Protein AF-A0A2M8KEB9-F1 (afdb_monomer_lite)

pLDDT: mean 91.65, std 7.47, range [58.06, 98.69]

Organism: NCBI:txid1974812

Sequence (266 aa):
KLRKTVVAFFGLSVGSHSALTWMMLSRADEVKIIDPDDISPTNLNRLRFGWDSVGKKKIDVVGKALLKINPFVKIFKSNNTSSKSLIQTLSSLPKVDVVVDAIDKIEDKLLLRKTCKEKKIPLLSAADVGDNIFLDIERYDLYPQPIYFLGRIPNIEKVDFSKLTELGRKRLLIRLVGLDFNSERMLKSLYAIGDTVNTWPQLGSTATIAGGLITTAIKKILIGEALKSGRYKIDLDGLLMSDSVKKRKRKSQLIKKVKKKFKMDW

InterPro domains:
  IPR000594 THIF-type NAD/FAD binding fold [PF00899] (2-225)
  IPR035985 Ubiquitin-activating enzyme-like [SSF69572] (1-227)
  IPR045886 ThiF/MoeB/HesA family [PTHR43267] (1-128)

Secondary structure (DSSP, 8-state):
-GGG--EEEE-SSHHHHHHHHHHHHH--SEEEEE--PBPPGGGTTTSS--GGGTTSBHHHHHHHHHHHH-TT-EEEEE---SHHHHHHHHHSSSPPSEEEE--S-HHHHHHHHHHHHHHT--EEEEEEETTEEEEEEE-TTSSS---GGGGSSTTGGG--GGG--HHHHHHHHHHHH-STTS-HHHHHHHHTBTTTBSS----HHHHHHHHHHHHHHHHHHHHT----SEEEEE-HHHHS-S--HHHHHHHHHHHHHHHHHTT---

Foldseek 3Di:
DLQAAEEAEADCQLSLLLVLLSCLVRVHQEYEYEAQDADDPLSVQADPDDPVRGPPDSQVVSVVSSCVSRVNHDYHYYNDLPLVVLLCSCVDPPHHQEYEDPDDAVVSLVSNVVSCLVVQHKYWYKDDQALKIKIFIDRSVDDDDDDRLQCLDPPPVVDDPVPDDPLNRVVVVCSSVDQQLHALVQLVVLLCDPPPDVDRDDHNNRSNVSSVVVSVVVVCVVVVHDDDGDMDMDRVVVVVDDDPDVRNVSSVVSSVSSCVVSVPDD

Radius of gyration: 18.38 Å; chains: 1; bounding box: 47×41×45 Å

Structure (mmCIF, N/CA/C/O backbone):
data_AF-A0A2M8KEB9-F1
#
_entry.id   AF-A0A2M8KEB9-F1
#
loop_
_atom_site.group_PDB
_atom_site.id
_atom_site.type_symbol
_atom_site.label_atom_id
_atom_site.label_alt_id
_atom_site.label_comp_id
_atom_site.label_asym_id
_atom_site.label_entity_id
_atom_site.label_seq_id
_atom_site.pdbx_PDB_ins_code
_atom_site.Cartn_x
_atom_site.Cartn_y
_atom_site.Cartn_z
_atom_site.occupancy
_atom_site.B_iso_or_equiv
_atom_site.auth_seq_id
_atom_site.auth_comp_id
_atom_site.auth_asym_id
_atom_site.auth_atom_id
_atom_site.pdbx_PDB_model_num
ATOM 1 N N . LYS A 1 1 ? -16.196 -8.122 14.091 1.00 91.19 1 LYS A N 1
ATOM 2 C CA . LYS A 1 1 ? -14.714 -8.017 14.096 1.00 91.19 1 LYS A CA 1
ATOM 3 C C . LYS A 1 1 ? -14.221 -7.012 13.055 1.00 91.19 1 LYS A C 1
ATOM 5 O O . LYS A 1 1 ? -13.783 -5.958 13.474 1.00 91.19 1 LYS A O 1
ATOM 10 N N . LEU A 1 2 ? -14.407 -7.264 11.749 1.00 96.44 2 LEU A N 1
ATOM 11 C CA . LEU A 1 2 ? -13.908 -6.399 10.657 1.00 96.44 2 LEU A CA 1
ATOM 12 C C . LEU A 1 2 ? -14.317 -4.920 10.779 1.00 96.44 2 LEU A C 1
ATOM 14 O O . LEU A 1 2 ? -13.488 -4.044 10.589 1.00 96.44 2 LEU A O 1
ATOM 18 N N . ARG A 1 3 ? -15.577 -4.652 11.144 1.00 96.94 3 ARG A N 1
ATOM 19 C CA . ARG A 1 3 ? -16.105 -3.292 11.330 1.00 96.94 3 ARG A CA 1
ATOM 20 C C . ARG A 1 3 ? -15.329 -2.457 12.366 1.00 96.94 3 ARG A C 1
ATOM 22 O O . ARG A 1 3 ? -15.127 -1.270 12.156 1.00 96.94 3 ARG A O 1
ATOM 29 N N . LYS A 1 4 ? -14.856 -3.090 13.445 1.00 97.31 4 LYS A N 1
ATOM 30 C CA . LYS A 1 4 ? -14.078 -2.435 14.514 1.00 97.31 4 LYS A CA 1
ATOM 31 C C . LYS A 1 4 ? -12.577 -2.371 14.209 1.00 97.31 4 LYS A C 1
ATOM 33 O O . LYS A 1 4 ? -11.828 -1.837 15.013 1.00 97.31 4 LYS A O 1
ATOM 38 N N . THR A 1 5 ? -12.132 -2.971 13.103 1.00 97.94 5 THR A N 1
ATOM 39 C CA . THR A 1 5 ? -10.717 -3.004 12.740 1.00 97.94 5 THR A CA 1
ATOM 40 C C . THR A 1 5 ? -10.310 -1.697 12.077 1.00 97.94 5 THR A C 1
ATOM 42 O O . THR A 1 5 ? -10.866 -1.313 11.046 1.00 97.94 5 THR A O 1
ATOM 45 N N . VAL A 1 6 ? -9.262 -1.083 12.612 1.00 98.56 6 VAL A N 1
ATOM 46 C CA . VAL A 1 6 ? -8.654 0.129 12.070 1.00 98.56 6 VAL A CA 1
ATOM 47 C C . VAL A 1 6 ? -7.523 -0.259 11.127 1.00 98.56 6 VAL A C 1
ATOM 49 O O . VAL A 1 6 ? -6.463 -0.730 11.547 1.00 98.56 6 VAL A O 1
ATOM 52 N N . VAL A 1 7 ? -7.728 -0.009 9.836 1.00 98.62 7 VAL A N 1
ATOM 53 C CA . VAL A 1 7 ? -6.676 -0.147 8.822 1.00 98.62 7 VAL A CA 1
ATOM 54 C C . VAL A 1 7 ? -6.075 1.225 8.529 1.00 98.62 7 VAL A C 1
ATOM 56 O O . VAL A 1 7 ? -6.804 2.198 8.319 1.00 98.62 7 VAL A O 1
ATOM 59 N N . ALA A 1 8 ? -4.744 1.303 8.516 1.00 98.38 8 ALA A N 1
ATOM 60 C CA . ALA A 1 8 ? -4.015 2.494 8.097 1.00 98.38 8 ALA A CA 1
ATOM 61 C C . ALA A 1 8 ? -3.436 2.304 6.690 1.00 98.38 8 ALA A C 1
ATOM 63 O O . ALA A 1 8 ? -2.601 1.426 6.469 1.00 98.38 8 ALA A O 1
ATOM 64 N N . PHE A 1 9 ? -3.872 3.138 5.748 1.00 98.19 9 PHE A N 1
ATOM 65 C CA . PHE A 1 9 ? -3.428 3.124 4.356 1.00 98.19 9 PHE A CA 1
ATOM 66 C C . PHE A 1 9 ? -2.406 4.236 4.120 1.00 98.19 9 PHE A C 1
ATOM 68 O O . PHE A 1 9 ? -2.765 5.416 4.126 1.00 98.19 9 PHE A O 1
ATOM 75 N N . PHE A 1 10 ? -1.147 3.860 3.902 1.00 97.44 10 PHE A N 1
ATOM 76 C CA . PHE A 1 10 ? -0.070 4.781 3.553 1.00 97.44 10 PHE A CA 1
ATOM 77 C C . PHE A 1 10 ? 0.181 4.739 2.047 1.00 97.44 10 PHE A C 1
ATOM 79 O O . PHE A 1 10 ? 0.549 3.697 1.511 1.00 97.44 10 PHE A O 1
ATOM 86 N N . GLY A 1 11 ? -0.005 5.871 1.374 1.00 95.88 11 GLY A N 1
ATOM 87 C CA . GLY A 1 11 ? -0.057 5.964 -0.081 1.00 95.88 11 GLY A CA 1
ATOM 88 C C . GLY A 1 11 ? -1.461 5.654 -0.606 1.00 95.88 11 GLY A C 1
ATOM 89 O O . GLY A 1 11 ? -2.019 4.580 -0.392 1.00 95.88 11 GLY A O 1
ATOM 90 N N . LEU A 1 12 ? -2.045 6.602 -1.32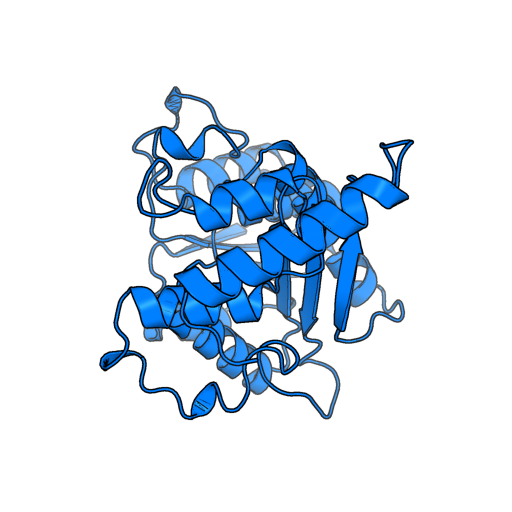9 1.00 96.88 12 LEU A N 1
ATOM 91 C CA . LEU A 1 12 ? -3.417 6.587 -1.841 1.00 96.88 12 LEU A CA 1
ATOM 92 C C . LEU A 1 12 ? -3.469 6.591 -3.368 1.00 96.88 12 LEU A C 1
ATOM 94 O O . LEU A 1 12 ? -4.482 6.935 -3.968 1.00 96.88 12 LEU A O 1
ATOM 98 N N . SER A 1 13 ? -2.394 6.139 -4.008 1.00 93.94 13 SER A N 1
ATOM 99 C CA . SER A 1 13 ? -2.452 5.699 -5.396 1.00 93.94 13 SER A CA 1
ATOM 100 C C . SER A 1 13 ? -3.036 4.283 -5.467 1.00 93.94 13 SER A C 1
ATOM 102 O O . SER A 1 13 ? -4.246 4.118 -5.305 1.00 93.94 13 SER A O 1
ATOM 104 N N . VAL A 1 14 ? -2.208 3.240 -5.583 1.00 92.56 14 VAL A N 1
ATOM 105 C CA . VAL A 1 14 ? -2.660 1.838 -5.488 1.00 92.56 14 VAL A CA 1
ATOM 106 C C . VAL A 1 14 ? -3.391 1.574 -4.164 1.00 92.56 14 VAL A C 1
ATOM 108 O O . VAL A 1 14 ? -4.436 0.923 -4.157 1.00 92.56 14 VAL A O 1
ATOM 111 N N . GLY A 1 15 ? -2.926 2.158 -3.053 1.00 95.94 15 GLY A N 1
ATOM 112 C CA . GLY A 1 15 ? -3.563 1.984 -1.745 1.00 95.94 15 GLY A CA 1
ATOM 113 C C . GLY A 1 15 ? -5.018 2.466 -1.680 1.00 95.94 15 GLY A C 1
ATOM 114 O O . GLY A 1 15 ? -5.807 1.876 -0.938 1.00 95.94 15 GLY A O 1
ATOM 115 N N . SER A 1 16 ? -5.439 3.428 -2.519 1.00 97.69 16 SER A N 1
ATOM 116 C CA . SER A 1 16 ? -6.851 3.852 -2.579 1.00 97.69 16 SER A CA 1
ATOM 117 C C . SER A 1 16 ? -7.791 2.725 -3.008 1.00 97.69 16 SER A C 1
ATOM 119 O O . SER A 1 16 ? -8.913 2.644 -2.508 1.00 97.69 16 SER A O 1
ATOM 121 N N . HIS A 1 17 ? -7.331 1.802 -3.863 1.00 98.06 17 HIS A N 1
ATOM 122 C CA . HIS A 1 17 ? -8.121 0.641 -4.277 1.00 98.06 17 HIS A CA 1
ATOM 123 C C . HIS A 1 17 ? -8.411 -0.264 -3.089 1.00 98.06 17 HIS A C 1
ATOM 125 O O . HIS A 1 17 ? -9.557 -0.670 -2.899 1.00 98.06 17 HIS A O 1
ATOM 131 N N . SER A 1 18 ? -7.398 -0.543 -2.265 1.00 98.00 18 SER A N 1
ATOM 132 C CA . SER A 1 18 ? -7.577 -1.331 -1.043 1.00 98.00 18 SER A CA 1
ATOM 133 C C . SER A 1 18 ? -8.399 -0.595 0.015 1.00 98.00 18 SER A C 1
ATOM 135 O O . SER A 1 18 ? -9.198 -1.236 0.686 1.00 98.00 18 SER A O 1
ATOM 137 N N . ALA A 1 19 ? -8.290 0.734 0.127 1.00 98.56 19 ALA A N 1
ATOM 138 C CA . ALA A 1 19 ? -9.087 1.521 1.069 1.00 98.56 19 ALA A CA 1
ATOM 139 C C . ALA A 1 19 ? -10.582 1.481 0.726 1.00 98.56 19 ALA A C 1
ATOM 141 O O . ALA A 1 19 ? -11.411 1.166 1.581 1.00 98.56 19 ALA A O 1
ATOM 142 N N . LEU A 1 20 ? -10.928 1.731 -0.542 1.00 98.69 20 LEU A N 1
ATOM 143 C CA . LEU A 1 20 ? -12.309 1.660 -1.026 1.00 98.69 20 LEU A CA 1
ATOM 144 C C . LEU A 1 20 ? -12.858 0.231 -0.929 1.00 98.69 20 LEU A C 1
ATOM 146 O O . LEU A 1 20 ? -13.972 0.029 -0.454 1.00 98.69 20 LEU A O 1
ATOM 150 N N . THR A 1 21 ? -12.065 -0.770 -1.325 1.00 98.56 21 THR A N 1
ATOM 151 C CA . THR A 1 21 ? -12.478 -2.183 -1.278 1.00 98.56 21 THR A CA 1
ATOM 152 C C . THR A 1 21 ? -12.645 -2.681 0.154 1.00 98.56 21 THR A C 1
ATOM 154 O O . THR A 1 21 ? -13.625 -3.362 0.456 1.00 98.56 21 THR A O 1
ATOM 157 N N . TRP A 1 22 ? -11.755 -2.277 1.065 1.00 98.50 22 TRP A N 1
ATOM 158 C CA . TRP A 1 22 ? -11.902 -2.530 2.495 1.00 98.50 22 TRP A CA 1
ATOM 159 C C . TRP A 1 22 ? -13.188 -1.913 3.031 1.00 98.50 22 TRP A C 1
ATOM 161 O O . TRP A 1 22 ? -13.946 -2.615 3.685 1.00 98.50 22 TRP A O 1
ATOM 171 N N . MET A 1 23 ? -13.476 -0.649 2.708 1.00 98.56 23 MET A N 1
ATOM 172 C CA . MET A 1 23 ? -14.692 0.022 3.170 1.00 98.56 23 MET A CA 1
ATOM 173 C C . MET A 1 23 ? -15.972 -0.666 2.679 1.00 98.56 23 MET A C 1
ATOM 175 O O . MET 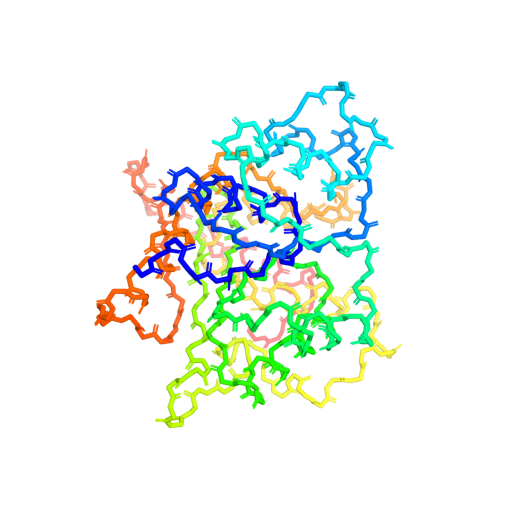A 1 23 ? -16.913 -0.825 3.454 1.00 98.56 23 MET A O 1
ATOM 179 N N . MET A 1 24 ? -15.998 -1.130 1.423 1.00 98.31 24 MET A N 1
ATOM 180 C CA . MET A 1 24 ? -17.122 -1.909 0.885 1.00 98.31 24 MET A CA 1
ATOM 181 C C . MET A 1 24 ? -17.326 -3.230 1.638 1.00 98.31 24 MET A C 1
ATOM 183 O O . MET A 1 24 ? -18.467 -3.598 1.915 1.00 98.31 24 MET A O 1
ATOM 187 N N . LEU A 1 25 ? -16.235 -3.924 1.983 1.00 98.06 25 LEU A N 1
ATOM 188 C CA . LEU A 1 25 ? -16.271 -5.215 2.674 1.00 98.06 25 LEU A CA 1
ATOM 189 C C . LEU A 1 25 ? -16.603 -5.090 4.169 1.00 98.06 25 LEU A C 1
ATOM 191 O O . LEU A 1 25 ? -17.403 -5.860 4.690 1.00 98.06 25 LEU A O 1
ATOM 195 N N . SER A 1 26 ? -15.924 -4.192 4.881 1.00 97.94 26 SER A N 1
ATOM 196 C CA . SER A 1 26 ? -15.916 -4.158 6.348 1.00 97.94 26 SER A CA 1
ATOM 197 C C . SER A 1 26 ? -16.917 -3.176 6.942 1.00 97.94 26 SER A C 1
ATOM 199 O O . SER A 1 26 ? -17.276 -3.339 8.109 1.00 97.94 26 SER A O 1
ATOM 201 N N . ARG A 1 27 ? -17.325 -2.156 6.166 1.00 97.38 27 ARG A N 1
ATOM 202 C CA . ARG A 1 27 ? -18.043 -0.967 6.657 1.00 97.38 27 ARG A CA 1
ATOM 203 C C . ARG A 1 27 ? -17.390 -0.409 7.925 1.00 97.38 27 ARG A C 1
ATOM 205 O O . ARG A 1 27 ? -18.081 -0.138 8.901 1.00 97.38 27 ARG A O 1
ATOM 212 N N . ALA A 1 28 ? -16.055 -0.323 7.917 1.00 98.25 28 ALA A N 1
ATOM 213 C CA . ALA A 1 28 ? -15.264 0.046 9.087 1.00 98.25 28 ALA A CA 1
ATOM 214 C C . ALA A 1 28 ? -15.781 1.326 9.755 1.00 98.25 28 ALA A C 1
ATOM 216 O O . ALA A 1 28 ? -16.108 2.295 9.067 1.00 98.25 28 ALA A O 1
ATOM 217 N N . ASP A 1 29 ? -15.823 1.313 11.088 1.00 98.50 29 ASP A N 1
ATOM 218 C CA . ASP A 1 29 ? -16.192 2.474 11.903 1.00 98.50 29 ASP A CA 1
ATOM 219 C C . ASP A 1 29 ? -15.111 3.559 11.814 1.00 98.50 29 ASP A C 1
ATOM 221 O O . ASP A 1 29 ? -15.410 4.750 11.797 1.00 98.50 29 ASP A O 1
ATOM 225 N N . GLU A 1 30 ? -13.845 3.147 11.707 1.00 98.69 30 GLU A N 1
ATOM 226 C CA . GLU A 1 30 ? -12.691 4.039 11.708 1.00 98.69 30 GLU A CA 1
ATOM 227 C C . GLU A 1 30 ? -11.635 3.595 10.684 1.00 98.69 30 GLU A C 1
ATOM 229 O O . G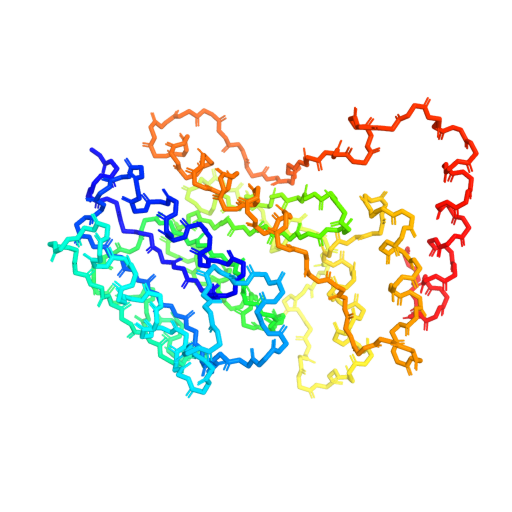LU A 1 30 ? -11.388 2.404 10.480 1.00 98.69 30 GLU A O 1
ATOM 234 N N . VAL A 1 31 ? -10.979 4.560 10.036 1.00 98.56 31 VAL A N 1
ATOM 235 C CA . VAL A 1 31 ? -9.895 4.302 9.075 1.00 98.56 31 VAL A CA 1
ATOM 236 C C . VAL A 1 31 ? -8.861 5.421 9.111 1.00 98.56 31 VAL A C 1
ATOM 238 O O . VAL A 1 31 ? -9.216 6.588 9.297 1.00 98.56 31 VAL A O 1
ATOM 241 N N . LYS A 1 32 ? -7.580 5.092 8.903 1.00 98.50 32 LYS A N 1
ATOM 242 C CA . LYS A 1 32 ? -6.528 6.103 8.716 1.00 98.50 32 LYS A CA 1
ATOM 243 C C . LYS A 1 32 ? -6.061 6.117 7.263 1.00 98.50 32 LYS A C 1
ATOM 245 O O . LYS A 1 32 ? -5.765 5.063 6.704 1.00 98.50 32 LYS A O 1
ATOM 250 N N . ILE A 1 33 ? -5.983 7.297 6.654 1.00 98.25 33 ILE A N 1
ATOM 251 C CA . ILE A 1 33 ? -5.483 7.479 5.285 1.00 98.25 33 ILE A CA 1
ATOM 252 C C . ILE A 1 33 ? -4.387 8.545 5.256 1.00 98.25 33 ILE A C 1
ATOM 254 O O . ILE A 1 33 ? -4.539 9.626 5.828 1.00 98.25 33 ILE A O 1
ATOM 258 N N . ILE A 1 34 ? -3.267 8.217 4.615 1.00 97.06 34 ILE A N 1
ATOM 259 C CA . ILE A 1 34 ? -2.054 9.030 4.635 1.00 97.06 34 ILE A CA 1
ATOM 260 C C . ILE A 1 34 ? -1.491 9.123 3.223 1.00 97.06 34 ILE A C 1
ATOM 262 O O . ILE A 1 34 ? -1.111 8.107 2.648 1.00 97.06 34 ILE A O 1
ATOM 266 N N . ASP A 1 35 ? -1.420 10.328 2.668 1.00 96.44 35 ASP A N 1
ATOM 267 C CA . ASP A 1 35 ? -0.753 10.598 1.390 1.00 96.44 35 ASP A CA 1
ATOM 268 C C . ASP A 1 35 ? -0.410 12.094 1.304 1.00 96.44 35 ASP A C 1
ATOM 270 O O . ASP A 1 35 ? -1.285 12.917 1.597 1.00 96.44 35 ASP A O 1
ATOM 274 N N . PRO A 1 36 ? 0.837 12.465 0.965 1.00 95.31 36 PRO A N 1
ATOM 275 C CA . PRO A 1 36 ? 1.244 13.862 0.909 1.00 95.31 36 PRO A CA 1
ATOM 276 C C . PRO A 1 36 ? 0.870 14.558 -0.406 1.00 95.31 36 PRO A C 1
ATOM 278 O O . PRO A 1 36 ? 0.916 15.787 -0.456 1.00 95.31 36 PRO A O 1
ATOM 281 N N . ASP A 1 37 ? 0.503 13.810 -1.446 1.00 95.62 37 ASP A N 1
ATOM 282 C CA . ASP A 1 37 ? 0.374 14.343 -2.794 1.00 95.62 37 ASP A CA 1
ATOM 283 C C . ASP A 1 37 ? -1.050 14.807 -3.129 1.00 95.62 37 ASP A C 1
ATOM 285 O O . ASP A 1 37 ? -2.074 14.294 -2.650 1.00 95.62 37 ASP A O 1
ATOM 289 N N . ASP A 1 38 ? -1.097 15.713 -4.097 1.00 97.56 38 ASP A N 1
ATOM 290 C CA . ASP A 1 38 ? -2.296 16.020 -4.860 1.00 97.56 38 ASP A CA 1
ATOM 291 C C . ASP A 1 38 ? -2.452 15.046 -6.039 1.00 97.56 38 ASP A C 1
ATOM 293 O O . ASP A 1 38 ? -1.513 14.370 -6.472 1.00 97.56 38 ASP A O 1
ATOM 297 N N . ILE A 1 39 ? -3.666 14.945 -6.574 1.00 97.44 39 ILE A N 1
ATOM 298 C CA . ILE A 1 39 ? -3.930 14.158 -7.778 1.00 97.44 39 ILE A CA 1
ATOM 299 C C . ILE A 1 39 ? -3.367 14.899 -8.991 1.00 97.44 39 ILE A C 1
ATOM 301 O O . ILE A 1 39 ? -3.802 16.004 -9.314 1.00 97.44 39 ILE A O 1
ATOM 305 N N . SER A 1 40 ? -2.446 14.257 -9.710 1.00 96.19 40 SER A N 1
ATOM 306 C CA . SER A 1 40 ? -1.938 14.739 -10.999 1.00 96.19 40 SER A CA 1
ATOM 307 C C . SER A 1 40 ? -2.658 14.075 -12.187 1.00 96.19 40 SER A C 1
ATOM 309 O O . SER A 1 40 ? -3.202 12.975 -12.039 1.00 96.19 40 SER A O 1
ATOM 311 N N . PRO A 1 41 ? -2.598 14.648 -13.408 1.00 96.00 41 PRO A N 1
ATOM 312 C CA . PRO A 1 41 ? -3.108 13.989 -14.617 1.00 96.00 41 PRO A CA 1
ATOM 313 C C . PRO A 1 41 ? -2.503 12.598 -14.844 1.00 96.00 41 PRO A C 1
ATOM 315 O O . PRO A 1 41 ? -3.198 11.652 -15.209 1.00 96.00 41 PRO A O 1
ATOM 318 N N . THR A 1 42 ? -1.214 12.433 -14.530 1.00 92.38 42 THR A N 1
ATOM 319 C CA . THR A 1 42 ? -0.512 11.145 -14.635 1.00 92.38 42 THR A CA 1
ATOM 320 C C . THR A 1 42 ? -0.998 10.112 -13.619 1.00 92.38 42 THR A C 1
ATOM 322 O O . THR A 1 42 ? -0.548 8.973 -13.655 1.00 92.38 42 THR A O 1
ATOM 325 N N . ASN A 1 43 ? -1.876 10.478 -12.677 1.00 94.69 43 ASN A N 1
ATOM 326 C CA . ASN A 1 43 ? -2.503 9.552 -11.735 1.00 94.69 43 ASN A CA 1
ATOM 327 C C . ASN A 1 43 ? -3.813 8.941 -12.249 1.00 94.69 43 ASN A C 1
ATOM 329 O O . ASN A 1 43 ? -4.216 7.878 -11.772 1.00 94.69 43 ASN A O 1
ATOM 333 N N . LEU A 1 44 ? -4.455 9.565 -13.238 1.00 95.12 44 LEU A N 1
ATOM 334 C CA . LEU A 1 44 ? -5.765 9.142 -13.744 1.00 95.12 44 LEU A CA 1
ATOM 335 C C . LEU A 1 44 ? -5.727 7.787 -14.462 1.00 95.12 44 LEU A C 1
ATOM 337 O O . LEU A 1 44 ? -6.743 7.115 -14.571 1.00 95.12 44 LEU A O 1
ATOM 341 N N . ASN A 1 45 ? -4.546 7.333 -14.886 1.00 93.12 45 ASN A N 1
ATOM 342 C CA . ASN A 1 45 ? -4.365 6.027 -15.517 1.00 93.12 45 ASN A CA 1
ATOM 343 C C . ASN A 1 45 ? -4.612 4.834 -14.566 1.00 93.12 45 ASN A C 1
ATOM 345 O O . ASN A 1 45 ? -4.687 3.690 -15.016 1.00 93.12 45 ASN A O 1
ATOM 349 N N . ARG A 1 46 ? -4.666 5.083 -13.251 1.00 94.56 46 ARG A N 1
ATOM 350 C CA . ARG A 1 46 ? -4.805 4.033 -12.232 1.00 94.56 46 ARG A CA 1
ATOM 351 C C . ARG A 1 46 ? -5.693 4.400 -11.055 1.00 94.56 46 ARG A C 1
ATOM 353 O O . ARG A 1 46 ? -6.108 3.497 -10.343 1.00 94.56 46 ARG A O 1
ATOM 360 N N . LEU A 1 47 ? -5.970 5.676 -10.801 1.00 95.81 47 LEU A N 1
ATOM 361 C CA . LEU A 1 47 ? -6.953 6.073 -9.793 1.00 95.81 47 LEU A CA 1
ATOM 362 C C . LEU A 1 47 ? -8.383 5.823 -10.292 1.00 95.81 47 LEU A C 1
ATOM 364 O O . LEU A 1 47 ? -8.649 5.879 -11.486 1.00 95.81 47 LEU A O 1
ATOM 368 N N . ARG A 1 48 ? -9.326 5.605 -9.368 1.00 94.19 48 ARG A N 1
ATOM 369 C CA . ARG A 1 48 ? -10.767 5.488 -9.677 1.00 94.19 48 ARG A CA 1
ATOM 370 C C . ARG A 1 48 ? -11.479 6.850 -9.668 1.00 94.19 48 ARG A C 1
ATOM 372 O O . ARG A 1 48 ? -12.638 6.937 -9.273 1.00 94.19 48 ARG A O 1
ATOM 379 N N . PHE A 1 49 ? -10.762 7.913 -10.027 1.00 95.62 49 PHE A N 1
ATOM 380 C CA . PHE A 1 49 ? -11.235 9.299 -9.972 1.00 95.62 49 PHE A CA 1
ATOM 381 C C . PHE A 1 49 ? -11.057 9.976 -11.331 1.00 95.62 49 PHE A C 1
ATOM 383 O O . PHE A 1 49 ? -10.172 9.595 -12.096 1.00 95.62 49 PHE A O 1
ATOM 390 N N . GLY A 1 50 ? -11.913 10.956 -11.624 1.00 95.38 50 GLY A N 1
ATOM 391 C CA . GLY A 1 50 ? -11.949 11.660 -12.904 1.00 95.38 50 GLY A CA 1
ATOM 392 C C . GLY A 1 50 ? -11.079 12.917 -12.953 1.00 95.38 50 GLY A C 1
ATOM 393 O O . GLY A 1 50 ? -10.406 13.286 -11.988 1.00 95.38 50 GLY A O 1
ATOM 394 N N . TRP A 1 51 ? -11.123 13.594 -14.105 1.00 97.50 51 TRP A N 1
ATOM 395 C CA . TRP A 1 51 ? -10.415 14.855 -14.363 1.00 97.50 51 TRP A CA 1
ATOM 396 C C . TRP A 1 51 ? -10.757 15.956 -13.350 1.00 97.50 51 TRP A C 1
ATOM 398 O O . TRP A 1 51 ? -9.892 16.720 -12.934 1.00 97.50 51 TRP A O 1
ATOM 408 N N . ASP A 1 52 ? -12.002 15.978 -12.881 1.00 97.56 52 ASP A N 1
ATOM 409 C CA . ASP A 1 52 ? -12.512 16.891 -11.855 1.00 97.56 52 ASP A CA 1
ATOM 410 C C . ASP A 1 52 ? -11.760 16.802 -10.515 1.00 97.56 52 ASP A C 1
ATOM 412 O O . ASP A 1 52 ? -11.895 17.676 -9.655 1.00 97.56 52 ASP A O 1
ATOM 416 N N . SER A 1 53 ? -10.995 15.730 -10.303 1.00 97.81 53 SER A N 1
ATOM 417 C CA . SER A 1 53 ? -10.230 15.486 -9.085 1.00 97.81 53 SER A CA 1
ATOM 418 C C . SER A 1 53 ? -8.785 15.989 -9.156 1.00 97.81 53 SER A C 1
ATOM 420 O O . SER A 1 53 ? -8.124 16.047 -8.120 1.00 97.81 53 SER A O 1
ATOM 422 N N . VAL A 1 54 ? -8.293 16.367 -10.339 1.00 98.25 54 VAL A N 1
ATOM 423 C CA . VAL A 1 54 ? -6.925 16.871 -10.534 1.00 98.25 54 VAL A CA 1
ATOM 424 C C . VAL A 1 54 ? -6.697 18.155 -9.727 1.00 98.25 54 VAL A C 1
ATOM 426 O O . VAL A 1 54 ? -7.576 19.008 -9.629 1.00 98.25 54 VAL A O 1
ATOM 429 N N . GLY A 1 55 ? -5.519 18.270 -9.109 1.00 98.06 55 GLY A N 1
ATOM 430 C CA . GLY A 1 55 ? -5.137 19.392 -8.244 1.00 98.06 55 GLY A CA 1
ATOM 431 C C . GLY A 1 55 ? -5.704 19.323 -6.822 1.00 98.06 55 GLY A C 1
ATOM 432 O O . GLY A 1 55 ? -5.375 20.163 -5.991 1.00 98.06 55 GLY A O 1
ATOM 433 N N . LYS A 1 56 ? -6.542 18.327 -6.506 1.00 98.19 56 LYS A N 1
ATOM 434 C CA . LYS A 1 56 ? -7.051 18.107 -5.145 1.00 98.19 56 LYS A CA 1
ATOM 435 C C . LYS A 1 56 ? -6.163 17.119 -4.395 1.00 98.19 56 LYS A C 1
ATOM 437 O O . LYS A 1 56 ? -5.690 16.140 -4.973 1.00 98.19 56 LYS A O 1
ATOM 442 N N . LYS A 1 57 ? -6.037 17.313 -3.081 1.00 98.19 57 LYS A N 1
ATOM 443 C CA . LYS A 1 57 ? -5.358 16.373 -2.179 1.00 98.19 57 LYS A CA 1
ATOM 444 C C . LYS A 1 57 ? -5.946 14.973 -2.306 1.00 98.19 57 LYS A C 1
ATOM 446 O O . LYS A 1 57 ? -7.162 14.793 -2.155 1.00 98.19 57 LYS A O 1
ATOM 451 N N . LYS A 1 58 ? -5.094 13.958 -2.486 1.00 97.94 58 LYS A N 1
ATOM 452 C CA . LYS A 1 58 ? -5.540 12.554 -2.561 1.00 97.94 58 LYS A CA 1
ATOM 453 C C . LYS A 1 58 ? -6.333 12.151 -1.318 1.00 97.94 58 LYS A C 1
ATOM 455 O O . LYS A 1 58 ? -7.401 11.557 -1.447 1.00 97.94 58 LYS A O 1
ATOM 460 N N . ILE A 1 59 ? -5.874 12.539 -0.125 1.00 98.19 59 ILE A N 1
ATOM 461 C CA . ILE A 1 59 ? -6.572 12.262 1.145 1.00 98.19 59 ILE A CA 1
ATOM 462 C C . ILE A 1 59 ? -8.011 12.802 1.177 1.00 98.19 59 ILE A C 1
ATOM 464 O O . ILE A 1 59 ? -8.888 12.190 1.788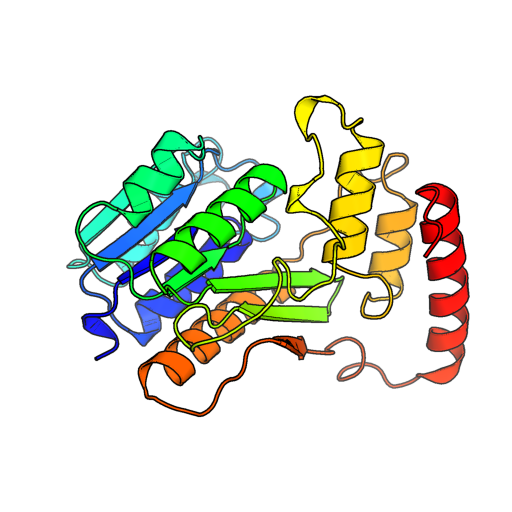 1.00 98.19 59 ILE A O 1
ATOM 468 N N . ASP A 1 60 ? -8.292 13.916 0.501 1.00 98.38 60 ASP A N 1
ATOM 469 C CA . ASP A 1 60 ? -9.624 14.514 0.495 1.00 98.38 60 ASP A CA 1
ATOM 470 C C . ASP A 1 60 ? -10.539 13.860 -0.525 1.00 98.38 60 ASP A C 1
ATOM 472 O O . ASP A 1 60 ? -11.694 13.574 -0.206 1.00 98.38 60 ASP A O 1
ATOM 476 N N . VAL A 1 61 ? -10.022 13.562 -1.716 1.00 98.44 61 VAL A N 1
ATOM 477 C CA . VAL A 1 61 ? -10.779 12.854 -2.755 1.00 98.44 61 VAL A CA 1
ATOM 478 C C . VAL A 1 61 ? -11.103 11.428 -2.309 1.00 98.44 61 VAL A C 1
ATOM 480 O O . VAL A 1 61 ? -12.270 11.030 -2.335 1.00 98.44 61 VAL A O 1
ATOM 483 N N . VAL A 1 62 ? -10.112 10.687 -1.799 1.00 98.56 62 VAL A N 1
ATOM 484 C CA . VAL A 1 62 ? -10.334 9.340 -1.252 1.00 98.56 62 VAL A CA 1
ATOM 485 C C . VAL A 1 62 ? -11.244 9.394 -0.028 1.00 98.56 62 VAL A C 1
ATOM 487 O O . VAL A 1 62 ? -12.178 8.602 0.063 1.00 98.56 62 VAL A O 1
ATOM 490 N N . GLY A 1 63 ? -11.039 10.348 0.887 1.00 98.56 63 GLY A N 1
ATOM 491 C CA . GLY A 1 63 ? -11.889 10.500 2.069 1.00 98.56 63 GLY A CA 1
ATOM 492 C C . GLY A 1 63 ? -13.362 10.735 1.719 1.00 98.56 63 GLY A C 1
ATOM 493 O O . GLY A 1 63 ? -14.240 10.084 2.278 1.00 98.56 63 GLY A O 1
ATOM 494 N N . LYS A 1 64 ? -13.644 11.603 0.738 1.00 98.44 64 LYS A N 1
ATOM 495 C CA . LYS A 1 64 ? -15.010 11.820 0.230 1.00 98.44 64 LYS A CA 1
ATOM 496 C C . LYS A 1 64 ? -15.602 10.546 -0.375 1.00 98.44 64 LYS A C 1
ATOM 498 O O . LYS A 1 64 ? -16.772 10.254 -0.151 1.00 98.44 64 LYS A O 1
ATOM 503 N N . ALA A 1 65 ? -14.813 9.776 -1.121 1.00 98.50 65 ALA A N 1
ATOM 504 C CA . ALA A 1 65 ? -15.273 8.517 -1.701 1.00 98.50 65 ALA A CA 1
ATOM 505 C C . ALA A 1 65 ? -15.567 7.445 -0.635 1.00 98.50 65 ALA A C 1
ATOM 507 O O . ALA A 1 65 ? -16.559 6.731 -0.750 1.00 98.50 65 ALA A O 1
ATOM 508 N N . LEU A 1 66 ? -14.768 7.376 0.435 1.00 98.69 66 LEU A N 1
ATOM 509 C CA . LEU A 1 66 ? -15.036 6.499 1.578 1.00 98.69 66 LEU A CA 1
ATOM 510 C C . LEU A 1 66 ? -16.344 6.873 2.289 1.00 98.69 66 LEU A C 1
ATOM 512 O O . LEU A 1 66 ? -17.135 5.981 2.579 1.00 98.69 66 LEU A O 1
ATOM 516 N N . LEU A 1 67 ? -16.612 8.169 2.491 1.00 98.62 67 LEU A N 1
ATOM 517 C CA . LEU A 1 67 ? -17.868 8.655 3.085 1.00 98.62 67 LEU A CA 1
ATOM 518 C C . LEU A 1 67 ? -19.099 8.342 2.222 1.00 98.62 67 LEU A C 1
ATOM 520 O O . LEU A 1 67 ? -20.158 8.038 2.758 1.00 98.62 67 LEU A O 1
ATOM 524 N N . LYS A 1 68 ? -18.967 8.356 0.888 1.00 98.12 68 LYS A N 1
ATOM 525 C CA . LYS A 1 68 ? -20.048 7.913 -0.015 1.00 98.12 68 LYS A CA 1
ATOM 526 C C . LYS A 1 68 ? -20.384 6.430 0.160 1.00 98.12 68 LYS A C 1
ATOM 528 O O . LYS A 1 68 ? -21.521 6.034 -0.062 1.00 98.12 68 LYS A O 1
ATOM 533 N N . ILE A 1 69 ? -19.399 5.610 0.533 1.00 98.31 69 ILE A N 1
ATOM 534 C CA . ILE A 1 69 ? -19.597 4.182 0.799 1.00 98.31 69 ILE A CA 1
ATOM 535 C C . ILE A 1 69 ? -20.158 3.990 2.215 1.00 98.31 69 ILE A C 1
ATOM 537 O O . ILE A 1 69 ? -21.128 3.261 2.389 1.00 98.31 69 ILE A O 1
ATOM 541 N N . ASN A 1 70 ? -19.572 4.622 3.230 1.00 98.38 70 ASN A N 1
ATOM 542 C CA . ASN A 1 70 ? -20.042 4.569 4.614 1.00 98.38 70 ASN A CA 1
ATOM 543 C C . ASN A 1 70 ? -20.128 5.991 5.196 1.00 98.38 70 ASN A C 1
ATOM 545 O O . ASN A 1 70 ? -19.100 6.515 5.616 1.00 98.38 70 ASN A O 1
ATOM 549 N N . PRO A 1 71 ? -21.320 6.605 5.281 1.00 98.19 71 PRO A N 1
ATOM 550 C CA . PRO A 1 71 ? -21.471 7.966 5.806 1.00 98.19 71 PRO A CA 1
ATOM 551 C C . PRO A 1 71 ? -21.073 8.132 7.279 1.00 98.19 71 PRO A C 1
ATOM 553 O O . PRO A 1 71 ? -20.842 9.252 7.723 1.00 98.19 71 PRO A O 1
ATOM 556 N N . PHE A 1 72 ? -20.980 7.032 8.032 1.00 97.88 72 PHE A N 1
ATOM 557 C CA . PHE A 1 72 ? -20.688 7.040 9.467 1.00 97.88 72 PHE A CA 1
ATOM 558 C C . PHE A 1 72 ? -19.220 6.746 9.800 1.00 97.88 72 PHE A C 1
ATOM 560 O O . PHE A 1 72 ? -18.861 6.728 10.976 1.00 97.88 72 PHE A O 1
ATOM 567 N N . VAL A 1 73 ? -18.361 6.497 8.801 1.00 98.62 73 VAL A N 1
ATOM 568 C CA . VAL A 1 73 ? -16.938 6.241 9.062 1.00 98.62 73 VAL A CA 1
ATOM 569 C C . VAL A 1 73 ? -16.245 7.499 9.580 1.00 98.62 73 VAL A C 1
ATOM 571 O O . VAL A 1 73 ? -16.308 8.572 8.976 1.00 98.62 73 VAL A O 1
ATOM 574 N N . LYS A 1 74 ? -15.473 7.348 10.654 1.00 98.62 74 LYS A N 1
ATOM 575 C CA . LYS A 1 74 ? -14.516 8.357 11.097 1.00 98.62 74 LYS A CA 1
ATOM 576 C C . LYS A 1 74 ? -13.190 8.186 10.356 1.00 98.62 74 LYS A C 1
ATOM 578 O O . LYS A 1 74 ? -12.505 7.170 10.484 1.00 98.62 74 LYS A O 1
ATOM 583 N N . ILE A 1 75 ? -12.816 9.196 9.573 1.00 98.56 75 ILE A N 1
ATOM 584 C CA . ILE A 1 75 ? -11.604 9.169 8.743 1.00 98.56 75 ILE A CA 1
ATOM 585 C C . ILE A 1 75 ? -10.526 10.048 9.370 1.00 98.56 75 ILE A C 1
ATOM 587 O O . ILE A 1 75 ? -10.668 11.268 9.433 1.00 98.56 75 ILE A O 1
ATOM 591 N N . PHE A 1 76 ? -9.413 9.435 9.761 1.00 98.00 76 PHE A N 1
ATOM 592 C CA . PHE A 1 76 ? -8.227 10.141 10.234 1.00 98.00 76 PHE A CA 1
ATOM 593 C C . PHE A 1 76 ? -7.285 10.369 9.054 1.00 98.00 76 PHE A C 1
ATOM 595 O O . PHE A 1 76 ? -6.750 9.418 8.480 1.00 98.00 76 PHE A O 1
ATOM 602 N N . LYS A 1 77 ? -7.102 11.631 8.668 1.00 96.25 77 LYS A N 1
ATOM 603 C CA . LYS A 1 77 ? -6.290 12.018 7.511 1.00 96.25 77 LYS A CA 1
ATOM 604 C C . LYS A 1 77 ? -4.948 12.588 7.954 1.00 96.25 77 LYS A C 1
ATOM 606 O O . LYS A 1 77 ? -4.897 13.366 8.901 1.00 96.25 77 LYS A O 1
ATOM 611 N N . SER A 1 78 ? -3.885 12.262 7.225 1.00 94.88 78 SER A N 1
ATOM 612 C CA . SER A 1 78 ? -2.601 12.963 7.322 1.00 94.88 78 SER A CA 1
ATOM 613 C C . SER A 1 78 ? -2.029 13.202 5.929 1.00 94.88 78 SER A C 1
ATOM 615 O O . SER A 1 78 ? -1.946 12.285 5.117 1.00 94.88 78 SER A O 1
ATOM 617 N N . ASN A 1 79 ? -1.624 14.437 5.646 1.00 91.94 79 ASN A N 1
ATOM 618 C CA . ASN A 1 79 ? -0.972 14.826 4.394 1.00 91.94 79 ASN A CA 1
ATOM 619 C C . ASN A 1 79 ? 0.559 14.868 4.518 1.00 91.94 79 ASN A C 1
ATOM 621 O O . ASN A 1 79 ? 1.222 15.601 3.789 1.00 91.94 79 ASN A O 1
ATOM 625 N N . ASN A 1 80 ? 1.126 14.162 5.495 1.00 83.44 80 ASN A N 1
ATOM 626 C CA . ASN A 1 80 ? 2.542 14.248 5.812 1.00 83.44 80 ASN A CA 1
ATOM 627 C C . ASN A 1 80 ? 3.108 12.847 6.066 1.00 83.44 80 ASN A C 1
ATOM 629 O O . ASN A 1 80 ? 2.648 12.136 6.961 1.00 83.44 80 ASN A O 1
ATOM 633 N N . THR A 1 81 ? 4.131 12.469 5.303 1.00 77.31 81 THR A N 1
ATOM 634 C CA . THR A 1 81 ? 4.859 11.199 5.461 1.00 77.31 81 THR A CA 1
ATOM 635 C C . THR A 1 81 ? 6.236 11.376 6.090 1.00 77.31 81 THR A C 1
ATOM 637 O O . THR A 1 81 ? 7.044 10.459 6.060 1.00 77.31 81 THR A O 1
ATOM 640 N N . SER A 1 82 ? 6.522 12.536 6.685 1.00 84.81 82 SER A N 1
ATOM 641 C CA . SER A 1 82 ? 7.727 12.726 7.493 1.00 84.81 82 SER A CA 1
ATOM 642 C C . SER A 1 82 ? 7.808 11.673 8.591 1.00 84.81 82 SER A C 1
ATOM 644 O O . SER A 1 82 ? 6.787 11.222 9.123 1.00 84.81 82 SER A O 1
ATOM 646 N N . SER A 1 83 ? 9.034 11.343 8.992 1.00 81.00 83 SER A N 1
ATOM 647 C CA . SER A 1 83 ? 9.291 10.314 9.995 1.00 81.00 83 SER A CA 1
ATOM 648 C C . SER A 1 83 ? 8.464 10.504 11.267 1.00 81.00 83 SER A C 1
ATOM 650 O O . SER A 1 83 ? 7.843 9.566 11.764 1.00 81.00 83 SER A O 1
ATOM 652 N N . LYS A 1 84 ? 8.379 11.750 11.752 1.00 83.06 84 LYS A N 1
ATOM 653 C CA . LYS A 1 84 ? 7.589 12.110 12.934 1.00 83.06 84 LYS A CA 1
ATOM 654 C C . LYS A 1 84 ? 6.090 11.875 12.718 1.00 83.06 84 LYS A C 1
ATOM 656 O O . LYS A 1 84 ? 5.442 11.299 13.586 1.00 83.06 84 LYS A O 1
ATOM 661 N N . SER A 1 85 ? 5.554 12.271 11.563 1.00 85.75 85 SER A N 1
ATOM 662 C CA . SER A 1 85 ? 4.134 12.098 11.224 1.00 85.75 85 SER A CA 1
ATOM 663 C C . SER A 1 85 ? 3.743 10.622 11.088 1.00 85.75 85 SER A C 1
ATOM 665 O O . SER A 1 85 ? 2.697 10.212 11.597 1.00 85.75 85 SER A O 1
ATOM 667 N N . LEU A 1 86 ? 4.592 9.798 10.462 1.00 87.44 86 LEU A N 1
ATOM 668 C CA . LEU A 1 86 ? 4.357 8.355 10.329 1.00 87.44 86 LEU A CA 1
ATOM 669 C C . LEU A 1 86 ? 4.278 7.678 11.705 1.00 87.44 86 LEU A C 1
ATOM 671 O O . LEU A 1 86 ? 3.297 6.993 12.009 1.00 87.44 86 LEU A O 1
ATOM 675 N N . ILE A 1 87 ? 5.271 7.933 12.566 1.00 88.00 87 ILE A N 1
ATOM 676 C CA . ILE A 1 87 ? 5.316 7.393 13.933 1.00 88.00 87 ILE A CA 1
ATOM 677 C C . ILE A 1 87 ? 4.103 7.868 14.736 1.00 88.00 87 ILE A C 1
ATOM 679 O O . ILE A 1 87 ? 3.452 7.065 15.411 1.00 88.00 87 ILE A O 1
ATOM 683 N N . GLN A 1 88 ? 3.775 9.159 14.651 1.00 90.31 88 GLN A N 1
ATOM 684 C CA . GLN A 1 88 ? 2.630 9.740 15.344 1.00 90.31 88 GLN A CA 1
ATOM 685 C C . GLN A 1 88 ? 1.318 9.105 14.880 1.00 90.31 88 GLN A C 1
ATOM 687 O O . GLN A 1 88 ? 0.490 8.756 15.714 1.00 90.31 88 GLN A O 1
ATOM 692 N N . THR A 1 89 ? 1.143 8.880 13.579 1.00 90.31 89 THR A N 1
ATOM 693 C CA . THR A 1 89 ? -0.064 8.256 13.020 1.00 90.31 89 THR A CA 1
ATOM 694 C C . THR A 1 89 ? -0.267 6.829 13.531 1.00 90.31 89 THR A C 1
ATOM 696 O O . THR A 1 89 ? -1.393 6.440 13.850 1.00 90.31 89 THR A O 1
ATOM 699 N N . LEU A 1 90 ? 0.810 6.047 13.645 1.00 92.50 90 LEU A N 1
ATOM 700 C CA . LEU A 1 90 ? 0.748 4.688 14.196 1.00 92.50 90 LEU A CA 1
ATOM 701 C C . LEU A 1 90 ? 0.652 4.651 15.727 1.00 92.50 90 LEU A C 1
ATOM 703 O O . LEU A 1 90 ? 0.317 3.613 16.293 1.00 92.50 90 LEU A O 1
ATOM 707 N N . SER A 1 91 ? 0.975 5.751 16.407 1.00 91.31 91 SER A N 1
ATOM 708 C CA . SER A 1 91 ? 0.926 5.851 17.872 1.00 91.31 91 SER A CA 1
ATOM 709 C C . SER A 1 91 ? -0.349 6.508 18.392 1.00 91.31 91 SER A C 1
ATOM 711 O O . SER A 1 91 ? -0.715 6.280 19.540 1.00 91.31 91 SER A O 1
ATOM 713 N N . SER A 1 92 ? -1.023 7.314 17.571 1.00 93.25 92 SER A N 1
ATOM 714 C CA . SER A 1 92 ? -2.254 8.003 17.944 1.00 93.25 92 SER A CA 1
ATOM 715 C C . SER A 1 92 ? -3.445 7.054 18.000 1.00 93.25 92 SER A C 1
ATOM 717 O O . SER A 1 92 ? -3.490 6.042 17.295 1.00 93.25 92 SER A O 1
ATOM 719 N N . LEU A 1 93 ? -4.450 7.420 18.794 1.00 94.06 93 LEU A N 1
ATOM 720 C CA . LEU A 1 93 ? -5.747 6.759 18.744 1.00 94.06 93 LEU A CA 1
ATOM 721 C C . LEU A 1 93 ? -6.493 7.102 17.437 1.00 94.06 93 LEU A C 1
ATOM 723 O O . LEU A 1 93 ? -6.321 8.201 16.902 1.00 94.06 93 LEU A O 1
ATOM 727 N N . PRO A 1 94 ? -7.309 6.172 16.918 1.00 96.25 94 PRO A N 1
ATOM 728 C CA . PRO A 1 94 ? -7.482 4.802 17.397 1.00 96.25 94 PRO A CA 1
ATOM 729 C C . PRO A 1 94 ? -6.268 3.925 17.066 1.00 96.25 94 PRO A C 1
ATOM 731 O O . PRO A 1 94 ? -5.501 4.220 16.142 1.00 96.25 94 PRO A O 1
ATOM 734 N N . LYS A 1 95 ? -6.073 2.858 17.848 1.00 96.31 95 LYS A N 1
ATOM 735 C CA . LYS A 1 95 ? -4.979 1.905 17.630 1.00 96.31 95 LYS A CA 1
ATOM 736 C C . LYS A 1 95 ? -5.126 1.277 16.243 1.00 96.31 95 LYS A C 1
ATOM 738 O O . LYS A 1 95 ? -6.215 0.866 15.873 1.00 96.31 95 LYS A O 1
ATOM 743 N N . VAL A 1 96 ? -4.029 1.208 15.492 1.00 98.00 96 VAL A N 1
ATOM 744 C CA . VAL A 1 96 ? -4.000 0.575 14.168 1.00 98.00 96 VAL A CA 1
ATOM 745 C C . VAL A 1 96 ? -3.836 -0.934 14.326 1.00 98.00 96 VAL A C 1
ATOM 747 O O . VAL A 1 96 ? -2.914 -1.383 15.006 1.00 98.00 96 VAL A O 1
ATOM 750 N N . ASP A 1 97 ? -4.710 -1.698 13.676 1.00 97.69 97 ASP A N 1
ATOM 751 C CA . ASP A 1 97 ? -4.674 -3.163 13.685 1.00 97.69 97 ASP A CA 1
ATOM 752 C C . ASP A 1 97 ? -3.889 -3.730 12.502 1.00 97.69 97 ASP A C 1
ATOM 754 O O . ASP A 1 97 ? -3.279 -4.788 12.620 1.00 97.69 97 ASP A O 1
ATOM 758 N N . VAL A 1 98 ? -3.921 -3.049 11.351 1.00 98.06 98 VAL A N 1
ATOM 759 C CA . VAL A 1 98 ? -3.240 -3.478 10.122 1.00 98.06 98 VAL A CA 1
ATOM 760 C C . VAL A 1 98 ? -2.745 -2.267 9.337 1.00 98.06 98 VAL A C 1
ATOM 762 O O . VAL A 1 98 ? -3.445 -1.257 9.227 1.00 98.06 98 VAL A O 1
ATOM 765 N N . VAL A 1 99 ? -1.555 -2.381 8.749 1.00 98.25 99 VAL A N 1
ATOM 766 C CA . VAL A 1 99 ? -0.971 -1.360 7.871 1.00 98.25 99 VAL A CA 1
ATOM 767 C C . VAL A 1 99 ? -0.947 -1.839 6.426 1.00 98.25 99 VAL A C 1
ATOM 769 O O . VAL A 1 99 ? -0.545 -2.965 6.138 1.00 98.25 99 VAL A O 1
ATOM 772 N N . VAL A 1 100 ? -1.330 -0.952 5.509 1.00 98.50 100 VAL A N 1
ATOM 773 C CA . VAL A 1 100 ? -1.117 -1.110 4.069 1.00 98.50 100 VAL A CA 1
ATOM 774 C C . VAL A 1 100 ? -0.066 -0.102 3.613 1.00 98.50 100 VAL A C 1
ATOM 776 O O . VAL A 1 100 ? -0.265 1.105 3.740 1.00 98.50 100 VAL A O 1
ATOM 779 N N . ASP A 1 101 ? 1.046 -0.607 3.084 1.00 97.38 101 ASP A N 1
ATOM 780 C CA . ASP A 1 101 ? 2.167 0.169 2.555 1.00 97.38 101 ASP A CA 1
ATOM 781 C C . ASP A 1 101 ? 2.118 0.236 1.023 1.00 97.38 101 ASP A C 1
ATOM 783 O O . ASP A 1 101 ? 2.441 -0.729 0.323 1.00 97.38 101 ASP A O 1
ATOM 787 N N . ALA A 1 102 ? 1.778 1.417 0.517 1.00 94.69 102 ALA A N 1
ATOM 788 C CA . ALA A 1 102 ? 1.865 1.829 -0.878 1.00 94.69 102 ALA A CA 1
ATOM 789 C C . ALA A 1 102 ? 2.664 3.145 -1.027 1.00 94.69 102 ALA A C 1
ATOM 791 O O . ALA A 1 102 ? 2.394 3.930 -1.934 1.00 94.69 102 ALA A O 1
ATOM 792 N N . ILE A 1 103 ? 3.626 3.401 -0.127 1.00 92.94 103 ILE A N 1
ATOM 793 C CA . ILE A 1 103 ? 4.545 4.554 -0.199 1.00 92.94 103 ILE A CA 1
ATOM 794 C C . ILE A 1 103 ? 5.579 4.318 -1.315 1.00 92.94 103 ILE A C 1
ATOM 796 O O . ILE A 1 103 ? 5.885 3.170 -1.619 1.00 92.94 103 ILE A O 1
ATOM 800 N N . ASP A 1 104 ? 6.171 5.364 -1.892 1.00 88.62 104 ASP A N 1
ATOM 801 C CA . ASP A 1 104 ? 7.225 5.219 -2.912 1.00 88.62 104 ASP A CA 1
ATOM 802 C C . ASP A 1 104 ? 8.651 5.250 -2.331 1.00 88.62 104 ASP A C 1
ATOM 804 O O . ASP A 1 104 ? 9.526 4.491 -2.756 1.00 88.62 104 ASP A O 1
ATOM 808 N N . LYS A 1 105 ? 8.897 6.109 -1.335 1.00 90.50 105 LYS A N 1
ATOM 809 C CA . LYS A 1 105 ? 10.220 6.312 -0.724 1.00 90.50 105 LYS A CA 1
ATOM 810 C C . LYS A 1 105 ? 10.625 5.129 0.150 1.00 90.50 105 LYS A C 1
ATOM 812 O O . LYS A 1 105 ? 9.910 4.728 1.068 1.00 90.50 105 LYS A O 1
ATOM 817 N N . ILE A 1 106 ? 11.798 4.568 -0.125 1.00 91.88 106 ILE A N 1
ATOM 818 C CA . ILE A 1 106 ? 12.284 3.347 0.523 1.00 91.88 106 ILE A CA 1
ATOM 819 C C . ILE A 1 106 ? 12.690 3.569 1.988 1.00 91.88 106 ILE A C 1
ATOM 821 O O . ILE A 1 106 ? 12.513 2.683 2.823 1.00 91.88 106 ILE A O 1
ATOM 825 N N . GLU A 1 107 ? 13.190 4.756 2.308 1.00 92.50 107 GLU A N 1
ATOM 826 C CA . GLU A 1 107 ? 13.510 5.196 3.662 1.00 92.50 107 GLU A CA 1
ATOM 827 C C . GLU A 1 107 ? 12.250 5.253 4.541 1.00 92.50 107 GLU A C 1
ATOM 829 O O . GLU A 1 107 ? 12.235 4.693 5.641 1.00 92.50 107 GLU A O 1
ATOM 834 N N . ASP A 1 108 ? 11.159 5.813 4.012 1.00 93.12 108 ASP A N 1
ATOM 835 C CA . ASP A 1 108 ? 9.862 5.894 4.689 1.00 93.12 108 ASP A CA 1
ATOM 836 C C . ASP A 1 108 ? 9.254 4.494 4.856 1.00 93.12 108 ASP A C 1
ATOM 838 O O . ASP A 1 108 ? 8.731 4.157 5.919 1.00 93.12 108 ASP A O 1
ATOM 842 N N . LYS A 1 109 ? 9.397 3.627 3.843 1.00 94.44 109 LYS A N 1
ATOM 843 C CA . LYS A 1 109 ? 9.017 2.208 3.924 1.00 94.44 109 LYS A CA 1
ATOM 844 C C . LYS A 1 109 ? 9.767 1.446 5.014 1.00 94.44 109 LYS A C 1
ATOM 846 O O . LYS A 1 109 ? 9.175 0.582 5.667 1.00 94.44 109 LYS A O 1
ATOM 851 N N . LEU A 1 110 ? 11.067 1.704 5.177 1.00 95.00 110 LEU A N 1
ATOM 852 C CA . LEU A 1 110 ? 11.873 1.073 6.221 1.00 95.00 110 LEU A CA 1
ATOM 853 C C . LEU A 1 110 ? 11.429 1.565 7.598 1.00 95.00 110 LEU A C 1
ATOM 855 O O . LEU A 1 110 ? 11.262 0.754 8.508 1.00 95.00 110 LEU A O 1
ATOM 859 N N . LEU A 1 111 ? 11.215 2.872 7.751 1.00 94.44 111 LEU A N 1
ATOM 860 C CA . LEU A 1 111 ? 10.720 3.433 9.001 1.00 94.44 111 LEU A CA 1
ATOM 861 C C . LEU A 1 111 ? 9.354 2.851 9.374 1.00 94.44 111 LEU A C 1
ATOM 863 O O . LEU A 1 111 ? 9.170 2.406 10.505 1.00 94.44 111 LEU A O 1
ATOM 867 N N . LEU A 1 112 ? 8.428 2.780 8.415 1.00 95.25 112 LEU A N 1
ATOM 868 C CA . LEU A 1 112 ? 7.104 2.206 8.625 1.00 95.25 112 LEU A CA 1
ATOM 869 C C . LEU A 1 112 ? 7.197 0.764 9.144 1.00 95.25 112 LEU A C 1
ATOM 871 O O . LEU A 1 112 ? 6.515 0.407 10.103 1.00 95.25 112 LEU A O 1
ATOM 875 N N . ARG A 1 113 ? 8.094 -0.045 8.567 1.00 94.88 113 ARG A N 1
ATOM 876 C CA . ARG A 1 113 ? 8.374 -1.416 9.019 1.00 94.88 113 ARG A CA 1
ATOM 877 C C . ARG A 1 113 ? 8.976 -1.476 10.419 1.00 94.88 113 ARG A C 1
ATOM 879 O O . ARG A 1 113 ? 8.537 -2.305 11.210 1.00 94.88 113 ARG A O 1
ATOM 886 N N . LYS A 1 114 ? 9.932 -0.598 10.750 1.00 94.06 114 LYS A N 1
ATOM 887 C CA . LYS A 1 114 ? 10.498 -0.491 12.109 1.00 94.06 114 LYS A CA 1
ATOM 888 C C . LYS A 1 114 ? 9.393 -0.221 13.131 1.00 94.06 114 LYS A C 1
ATOM 890 O O . LYS A 1 114 ? 9.244 -0.977 14.086 1.00 94.06 114 LYS A O 1
ATOM 895 N N . THR A 1 115 ? 8.544 0.769 12.865 1.00 94.19 115 THR A N 1
ATOM 896 C CA . THR A 1 115 ? 7.435 1.127 13.758 1.00 94.19 115 THR A CA 1
ATOM 897 C C . THR A 1 115 ? 6.372 0.027 13.846 1.00 94.19 115 THR A C 1
ATOM 899 O O . THR A 1 115 ? 5.877 -0.259 14.934 1.00 94.19 115 THR A O 1
ATOM 902 N N . CYS A 1 116 ? 6.025 -0.633 12.735 1.00 94.88 116 CYS A N 1
ATOM 903 C CA . CYS A 1 116 ? 5.093 -1.768 12.754 1.00 94.88 116 CYS A CA 1
ATOM 904 C C . CYS A 1 116 ? 5.650 -2.943 13.561 1.00 94.88 116 CYS A C 1
ATOM 906 O O . CYS A 1 116 ? 4.912 -3.554 14.330 1.00 94.88 116 CYS A O 1
ATOM 908 N N . LYS A 1 117 ? 6.955 -3.216 13.443 1.00 93.50 117 LYS A N 1
ATOM 909 C CA . LYS A 1 117 ? 7.649 -4.235 14.233 1.00 93.50 117 LYS A CA 1
ATOM 910 C C . LYS A 1 117 ? 7.610 -3.923 15.727 1.00 93.50 117 LYS A C 1
ATOM 912 O O . LYS A 1 117 ? 7.224 -4.783 16.510 1.00 93.50 117 LYS A O 1
ATOM 917 N N . GLU A 1 118 ? 7.947 -2.697 16.119 1.00 92.44 118 GLU A N 1
ATOM 918 C CA . GLU A 1 118 ? 7.886 -2.240 17.517 1.00 92.44 118 GLU A CA 1
ATOM 919 C C . GLU A 1 118 ? 6.472 -2.354 18.103 1.00 92.44 118 GLU A C 1
ATOM 921 O O . GLU A 1 118 ? 6.294 -2.750 19.253 1.00 92.44 118 GLU A O 1
ATOM 926 N N . LYS A 1 119 ? 5.451 -2.045 17.296 1.00 92.88 119 LYS A N 1
ATOM 927 C CA . LYS A 1 119 ? 4.042 -2.054 17.713 1.00 92.88 119 LYS A CA 1
ATOM 928 C C . LYS A 1 119 ? 3.325 -3.386 17.496 1.00 92.88 119 LYS A C 1
ATOM 930 O O . LYS A 1 119 ? 2.154 -3.486 17.862 1.00 92.88 119 LYS A O 1
ATOM 935 N N . LYS A 1 120 ? 4.004 -4.393 16.935 1.00 94.25 120 LYS A N 1
ATOM 936 C CA . LYS A 1 120 ? 3.442 -5.713 16.605 1.00 94.25 120 LYS A CA 1
ATOM 937 C C . LYS A 1 120 ? 2.235 -5.622 15.656 1.00 94.25 120 LYS A C 1
ATOM 939 O O . LYS A 1 120 ? 1.203 -6.240 15.902 1.00 94.25 120 LYS A O 1
ATOM 944 N N . ILE A 1 121 ? 2.341 -4.808 14.604 1.00 95.75 121 ILE A N 1
ATOM 945 C CA . ILE A 1 121 ? 1.260 -4.562 13.634 1.00 95.75 121 ILE A CA 1
ATOM 946 C C . ILE A 1 121 ? 1.588 -5.267 12.310 1.00 95.75 121 ILE A C 1
ATOM 948 O O . ILE A 1 121 ? 2.624 -4.949 11.722 1.00 95.75 121 ILE A O 1
ATOM 952 N N . PRO A 1 122 ? 0.737 -6.172 11.789 1.00 96.50 122 PRO A N 1
ATOM 953 C CA . PRO A 1 122 ? 0.948 -6.762 10.474 1.00 96.50 122 PRO A CA 1
ATOM 954 C C . PRO A 1 122 ? 0.944 -5.684 9.387 1.00 96.50 122 PRO A C 1
ATOM 956 O O . PRO A 1 122 ? 0.088 -4.794 9.366 1.00 96.50 122 PRO A O 1
ATOM 959 N N . LEU A 1 123 ? 1.884 -5.802 8.454 1.00 97.12 123 LEU A N 1
ATOM 960 C CA . LEU A 1 123 ? 2.029 -4.897 7.321 1.00 97.12 123 LEU A CA 1
ATOM 961 C C . LEU A 1 123 ? 1.850 -5.666 6.015 1.00 97.12 123 LEU A C 1
ATOM 963 O O . LEU A 1 123 ? 2.412 -6.745 5.828 1.00 97.12 123 LEU A O 1
ATOM 967 N N . LEU A 1 124 ? 1.055 -5.103 5.110 1.00 98.00 124 LEU A N 1
ATOM 968 C CA . LEU A 1 124 ? 0.828 -5.629 3.771 1.00 98.00 124 LEU A CA 1
ATOM 969 C C . LEU A 1 124 ? 1.289 -4.601 2.742 1.00 98.00 124 LEU A C 1
ATOM 971 O O . LEU A 1 124 ? 1.003 -3.415 2.876 1.00 98.00 124 LEU A O 1
ATOM 975 N N . SER A 1 125 ? 1.961 -5.047 1.688 1.00 96.50 125 SER A N 1
ATOM 976 C CA . SER A 1 125 ? 2.352 -4.193 0.567 1.00 96.50 125 SER A CA 1
ATOM 977 C C . SER A 1 125 ? 2.140 -4.945 -0.733 1.00 96.50 125 SER A C 1
ATOM 979 O O . SER A 1 125 ? 2.585 -6.080 -0.864 1.00 96.50 125 SER A O 1
ATOM 981 N N . ALA A 1 126 ? 1.459 -4.335 -1.696 1.00 94.06 126 ALA A N 1
ATOM 982 C CA . ALA A 1 126 ? 1.340 -4.900 -3.031 1.00 94.06 126 ALA A CA 1
ATOM 983 C C . ALA A 1 126 ? 2.023 -3.986 -4.036 1.00 94.06 126 ALA A C 1
ATOM 985 O O . ALA A 1 126 ? 1.937 -2.762 -3.927 1.00 94.06 126 ALA A O 1
ATOM 986 N N . ALA A 1 127 ? 2.662 -4.591 -5.028 1.00 88.69 127 ALA A N 1
ATOM 987 C CA . ALA A 1 127 ? 3.152 -3.868 -6.185 1.00 88.69 127 ALA A CA 1
ATOM 988 C C . ALA A 1 127 ? 2.821 -4.638 -7.455 1.00 88.69 127 ALA A C 1
ATOM 990 O O . ALA A 1 127 ? 2.777 -5.875 -7.485 1.00 88.69 127 ALA A O 1
ATOM 991 N N . ASP A 1 128 ? 2.597 -3.875 -8.507 1.00 87.94 128 ASP A N 1
ATOM 992 C CA . ASP A 1 128 ? 2.433 -4.375 -9.847 1.00 87.94 128 ASP A CA 1
ATOM 993 C C . ASP A 1 128 ? 3.786 -4.518 -10.554 1.00 87.94 128 ASP A C 1
ATOM 995 O O . ASP A 1 128 ? 4.721 -3.741 -10.374 1.00 87.94 128 ASP A O 1
ATOM 999 N N . VAL A 1 129 ? 3.899 -5.580 -11.344 1.00 88.31 129 VAL A N 1
ATOM 1000 C CA . VAL A 1 129 ? 5.099 -5.976 -12.087 1.00 88.31 129 VAL A CA 1
ATOM 1001 C C . VAL A 1 129 ? 4.709 -6.298 -13.527 1.00 88.31 129 VAL A C 1
ATOM 1003 O O . VAL A 1 129 ? 4.876 -7.408 -14.041 1.00 88.31 129 VAL A O 1
ATOM 1006 N N . GLY A 1 130 ? 4.148 -5.283 -14.181 1.00 87.38 130 GLY A N 1
ATOM 1007 C CA . GLY A 1 130 ? 3.463 -5.395 -15.463 1.00 87.38 130 GLY A CA 1
ATOM 1008 C C . GLY A 1 130 ? 2.009 -5.750 -15.223 1.00 87.38 130 GLY A C 1
ATOM 1009 O O . GLY A 1 130 ? 1.370 -5.138 -14.379 1.00 87.38 130 GLY A O 1
ATOM 1010 N N . ASP A 1 131 ? 1.518 -6.768 -15.922 1.00 88.38 131 ASP A N 1
ATOM 1011 C CA . ASP A 1 131 ? 0.172 -7.317 -15.721 1.00 88.38 131 ASP A CA 1
ATOM 1012 C C . ASP A 1 131 ? 0.096 -8.248 -14.496 1.00 88.38 131 ASP A C 1
ATOM 1014 O O . ASP A 1 131 ? -0.976 -8.672 -14.080 1.00 88.38 131 ASP A O 1
ATOM 1018 N N . ASN A 1 132 ? 1.243 -8.552 -13.890 1.00 91.50 132 ASN A N 1
ATOM 1019 C CA . ASN A 1 132 ? 1.360 -9.403 -12.714 1.00 91.50 132 ASN A CA 1
ATOM 1020 C C . ASN A 1 132 ? 1.398 -8.580 -11.428 1.00 91.50 132 ASN A C 1
ATOM 1022 O O . ASN A 1 132 ? 1.755 -7.403 -11.433 1.00 91.50 132 ASN A O 1
ATOM 1026 N N . ILE A 1 133 ? 1.065 -9.215 -10.304 1.00 93.06 133 ILE A N 1
ATOM 1027 C CA . ILE A 1 133 ? 1.015 -8.560 -8.990 1.00 93.06 133 ILE A CA 1
ATOM 1028 C C . ILE A 1 133 ? 1.690 -9.457 -7.968 1.00 93.06 133 ILE A C 1
ATOM 1030 O O . ILE A 1 133 ? 1.500 -10.676 -7.981 1.00 93.06 133 ILE A O 1
ATOM 1034 N N . PHE A 1 134 ? 2.432 -8.864 -7.041 1.00 94.31 134 PHE A N 1
ATOM 1035 C CA . PHE A 1 134 ? 2.782 -9.549 -5.804 1.00 94.31 134 PHE A CA 1
ATOM 1036 C C . PHE A 1 134 ? 2.182 -8.843 -4.592 1.00 94.31 134 PHE A C 1
ATOM 1038 O O . PHE A 1 134 ? 1.954 -7.636 -4.608 1.00 94.31 134 PHE A O 1
ATOM 1045 N N . LEU A 1 135 ? 1.952 -9.622 -3.539 1.00 96.31 135 LEU A N 1
ATOM 1046 C CA . LEU A 1 135 ? 1.582 -9.163 -2.209 1.00 96.31 135 LEU A CA 1
ATOM 1047 C C . LEU A 1 135 ? 2.646 -9.651 -1.229 1.00 96.31 135 LEU A C 1
ATOM 1049 O O . LEU A 1 135 ? 2.807 -10.855 -1.040 1.00 96.31 135 LEU A O 1
ATOM 1053 N N . ASP A 1 136 ? 3.332 -8.721 -0.587 1.00 96.06 136 ASP A N 1
ATOM 1054 C CA . ASP A 1 136 ? 4.172 -8.984 0.570 1.00 96.06 136 ASP A CA 1
ATOM 1055 C C . ASP A 1 136 ? 3.341 -8.856 1.839 1.00 96.06 136 ASP A C 1
ATOM 1057 O O . ASP A 1 136 ? 2.630 -7.869 2.041 1.00 96.06 136 ASP A O 1
ATOM 1061 N N . ILE A 1 137 ? 3.443 -9.868 2.693 1.00 96.25 137 ILE A N 1
ATOM 1062 C CA . ILE A 1 137 ? 2.840 -9.884 4.021 1.00 96.25 137 ILE A CA 1
ATOM 1063 C C . ILE A 1 137 ? 3.970 -10.010 5.033 1.00 96.25 137 ILE A C 1
ATOM 1065 O O . ILE A 1 137 ? 4.739 -10.970 5.002 1.00 96.25 137 ILE A O 1
ATOM 1069 N N . GLU A 1 138 ? 4.050 -9.051 5.944 1.00 95.94 138 GLU A N 1
ATOM 1070 C CA . GLU A 1 138 ? 5.004 -9.008 7.046 1.00 95.94 138 GLU A CA 1
ATOM 1071 C C . GLU A 1 138 ? 4.199 -9.075 8.356 1.00 95.94 138 GLU A C 1
ATOM 1073 O O . GLU A 1 138 ? 3.706 -8.064 8.859 1.00 95.94 138 GLU A O 1
ATOM 1078 N N . ARG A 1 139 ? 4.007 -10.295 8.885 1.00 94.94 139 ARG A N 1
ATOM 1079 C CA . ARG A 1 139 ? 3.259 -10.582 10.125 1.00 94.94 139 ARG A CA 1
ATOM 1080 C C . ARG A 1 139 ? 4.068 -10.211 11.369 1.00 94.94 139 ARG A C 1
ATOM 1082 O O . ARG A 1 139 ? 4.454 -11.077 12.148 1.00 94.94 139 ARG A O 1
ATOM 1089 N N . TYR A 1 140 ? 4.341 -8.920 11.552 1.00 94.25 140 TYR A N 1
ATOM 1090 C CA . TYR A 1 140 ? 5.046 -8.402 12.731 1.00 94.25 140 TYR A CA 1
ATOM 1091 C C . TYR A 1 140 ? 4.306 -8.652 14.058 1.00 94.25 140 TYR A C 1
ATOM 1093 O O . TYR A 1 140 ? 4.889 -8.502 15.128 1.00 94.25 140 TYR A O 1
ATOM 1101 N N . ASP A 1 141 ? 3.032 -9.033 13.995 1.00 93.56 141 ASP A N 1
ATOM 1102 C CA . ASP A 1 141 ? 2.219 -9.490 15.119 1.00 93.56 141 ASP A CA 1
ATOM 1103 C C . ASP A 1 141 ? 2.555 -10.911 15.602 1.00 93.56 141 ASP A C 1
ATOM 1105 O O . ASP A 1 141 ? 2.234 -11.254 16.740 1.00 93.56 141 ASP A O 1
ATOM 1109 N N . LEU A 1 142 ? 3.217 -11.731 14.780 1.00 90.44 142 LEU A N 1
ATOM 1110 C CA . LEU A 1 142 ? 3.633 -13.090 15.134 1.00 90.44 142 LEU A CA 1
ATOM 1111 C C . LEU A 1 142 ? 5.122 -13.108 15.538 1.00 90.44 142 LEU A C 1
ATOM 1113 O O . LEU A 1 142 ? 5.985 -12.649 14.791 1.00 90.44 142 LEU A O 1
ATOM 1117 N N . TYR A 1 143 ? 5.437 -13.636 16.729 1.00 72.69 143 TYR A N 1
ATOM 1118 C CA . TYR A 1 143 ? 6.810 -13.731 17.256 1.00 72.69 143 TYR A CA 1
ATOM 1119 C C . TYR A 1 143 ? 7.483 -15.095 16.970 1.00 72.69 143 TYR A C 1
ATOM 1121 O O . TYR A 1 143 ? 6.801 -16.111 17.097 1.00 72.69 143 TYR A O 1
ATOM 1129 N N . PRO A 1 144 ? 8.821 -15.153 16.756 1.00 64.00 144 PRO A N 1
ATOM 1130 C CA . PRO A 1 144 ? 9.690 -14.098 16.243 1.00 64.00 144 PRO A CA 1
ATOM 1131 C C . PRO A 1 144 ? 10.153 -14.338 14.792 1.00 64.00 144 PRO A C 1
ATOM 1133 O O . PRO A 1 144 ? 10.431 -15.462 14.384 1.00 64.00 144 PRO A O 1
ATOM 1136 N N . GLN A 1 145 ? 10.367 -13.198 14.115 1.00 62.50 145 GLN A N 1
ATOM 1137 C CA . GLN A 1 145 ? 11.082 -12.935 12.846 1.00 62.50 145 GLN A CA 1
ATOM 1138 C C . GLN A 1 145 ? 10.230 -12.980 11.550 1.00 62.50 145 GLN A C 1
ATOM 1140 O O . GLN A 1 145 ? 9.204 -13.657 11.534 1.00 62.50 145 GLN A O 1
ATOM 1145 N N . PRO A 1 146 ? 10.649 -12.312 10.433 1.00 66.88 146 PRO A N 1
ATOM 1146 C CA . PRO A 1 146 ? 12.006 -11.801 10.159 1.00 66.88 146 PRO A CA 1
ATOM 1147 C C . PRO A 1 146 ? 12.149 -10.429 9.471 1.00 66.88 146 PRO A C 1
ATOM 1149 O O . PRO A 1 146 ? 11.193 -9.834 8.995 1.00 66.88 146 PRO A O 1
ATOM 1152 N N . ILE A 1 147 ? 13.410 -9.974 9.438 1.00 83.81 147 ILE A N 1
ATOM 1153 C CA . ILE A 1 147 ? 14.096 -9.230 8.361 1.00 83.81 147 ILE A CA 1
ATOM 1154 C C . ILE A 1 147 ? 13.196 -8.331 7.494 1.00 83.81 147 ILE A C 1
ATOM 1156 O O . ILE A 1 147 ? 12.377 -8.809 6.709 1.00 83.81 147 ILE A O 1
ATOM 1160 N N . TYR A 1 148 ? 13.442 -7.021 7.560 1.00 92.62 148 TYR A N 1
ATOM 1161 C CA . TYR A 1 148 ? 12.733 -6.019 6.765 1.00 92.62 148 TYR A CA 1
ATOM 1162 C C . TYR A 1 148 ? 12.668 -6.392 5.281 1.00 92.62 148 TYR A C 1
ATOM 1164 O O . TYR A 1 148 ? 13.642 -6.889 4.707 1.00 92.62 148 TYR A O 1
ATOM 1172 N N . PHE A 1 149 ? 11.516 -6.126 4.657 1.00 94.31 149 PHE A N 1
ATOM 1173 C CA . PHE A 1 149 ? 11.287 -6.415 3.240 1.00 94.31 149 PHE A CA 1
ATOM 1174 C C . PHE A 1 149 ? 11.459 -7.897 2.885 1.00 94.31 149 PHE A C 1
ATOM 1176 O O . PHE A 1 149 ? 11.896 -8.220 1.779 1.00 94.31 149 PHE A O 1
ATOM 1183 N N . LEU A 1 150 ? 11.173 -8.804 3.827 1.00 93.06 150 LEU A N 1
ATOM 1184 C CA . LEU A 1 150 ? 11.307 -10.253 3.643 1.00 93.06 150 LEU A CA 1
ATOM 1185 C C . LEU A 1 150 ? 12.723 -10.674 3.193 1.00 93.06 150 LEU A C 1
ATOM 1187 O O . LEU A 1 150 ? 12.883 -11.625 2.430 1.00 93.06 150 LEU A O 1
ATOM 1191 N N . GLY A 1 151 ? 13.755 -9.926 3.602 1.00 92.44 151 GLY A N 1
ATOM 1192 C CA . GLY A 1 151 ? 15.155 -10.193 3.243 1.00 92.44 151 GLY A CA 1
ATOM 1193 C C . GLY A 1 151 ? 15.551 -9.844 1.810 1.00 92.44 151 GLY A C 1
ATOM 1194 O O . GLY A 1 151 ? 16.671 -10.133 1.393 1.00 92.44 151 GLY A O 1
ATOM 1195 N N . ARG A 1 152 ? 14.676 -9.186 1.044 1.00 92.06 152 ARG A N 1
ATOM 1196 C CA . ARG A 1 152 ? 14.960 -8.850 -0.360 1.00 92.06 152 ARG A CA 1
ATOM 1197 C C . ARG A 1 152 ? 16.072 -7.818 -0.514 1.00 92.06 152 ARG A C 1
ATOM 1199 O O . ARG A 1 152 ? 16.794 -7.841 -1.512 1.00 92.06 152 ARG A O 1
ATOM 1206 N N . ILE A 1 153 ? 16.239 -6.947 0.479 1.00 92.62 153 ILE A N 1
ATOM 1207 C CA . ILE A 1 153 ? 17.361 -6.014 0.560 1.00 92.62 153 ILE A CA 1
ATOM 1208 C C . ILE A 1 153 ? 18.197 -6.362 1.797 1.00 92.62 153 ILE A C 1
ATOM 1210 O O . ILE A 1 153 ? 17.813 -6.003 2.912 1.00 92.62 153 ILE A O 1
ATOM 1214 N N . PRO A 1 154 ? 19.328 -7.068 1.622 1.00 89.94 154 PRO A N 1
ATOM 1215 C CA . PRO A 1 154 ? 20.218 -7.399 2.728 1.00 89.94 154 PRO A CA 1
ATOM 1216 C C . PRO A 1 154 ? 20.784 -6.142 3.391 1.00 89.94 154 PRO A C 1
ATOM 1218 O O . PRO A 1 154 ? 21.145 -5.192 2.698 1.00 89.94 154 PRO A O 1
ATOM 1221 N N . ASN A 1 155 ? 20.915 -6.167 4.719 1.00 90.25 155 ASN A N 1
ATOM 1222 C CA . ASN A 1 155 ? 21.496 -5.084 5.521 1.00 90.25 155 ASN A CA 1
ATOM 1223 C C . ASN A 1 155 ? 20.856 -3.699 5.290 1.00 90.25 155 ASN A C 1
ATOM 1225 O O . ASN A 1 155 ? 21.539 -2.678 5.389 1.00 90.25 155 ASN A O 1
ATOM 1229 N N . ILE A 1 156 ? 19.562 -3.634 4.953 1.00 93.00 156 ILE A N 1
ATOM 1230 C CA . ILE A 1 156 ? 18.874 -2.367 4.652 1.00 93.00 156 ILE A CA 1
ATOM 1231 C C . ILE A 1 156 ? 18.943 -1.363 5.810 1.00 93.00 156 ILE A C 1
ATOM 1233 O O . ILE A 1 156 ? 18.963 -0.157 5.597 1.00 93.00 156 ILE A O 1
ATOM 1237 N N . GLU A 1 157 ? 19.040 -1.849 7.045 1.00 90.94 157 GLU A N 1
ATOM 1238 C CA . GLU A 1 157 ? 19.210 -1.035 8.244 1.00 90.94 157 GLU A CA 1
ATOM 1239 C C . GLU A 1 157 ? 20.557 -0.304 8.328 1.00 90.94 157 GLU A C 1
ATOM 1241 O O . GLU A 1 157 ? 20.645 0.677 9.062 1.00 90.94 157 GLU A O 1
ATOM 1246 N N . LYS A 1 158 ? 21.576 -0.753 7.583 1.00 92.25 158 LYS A N 1
ATOM 1247 C CA . LYS A 1 158 ? 22.911 -0.132 7.522 1.00 92.25 158 LYS A CA 1
ATOM 1248 C C . LYS A 1 158 ? 23.046 0.878 6.379 1.00 92.25 158 LYS A C 1
ATOM 1250 O O . LYS A 1 158 ? 24.095 1.499 6.232 1.00 92.25 158 LYS A O 1
ATOM 1255 N N . VAL A 1 159 ? 22.021 1.014 5.538 1.00 92.56 159 VAL A N 1
ATOM 1256 C CA . VAL A 1 159 ? 22.049 1.913 4.383 1.00 92.56 159 VAL A CA 1
ATOM 1257 C C . VAL A 1 159 ? 21.893 3.360 4.847 1.00 92.56 159 VAL A C 1
ATOM 1259 O O . VAL A 1 159 ? 20.882 3.730 5.440 1.00 92.56 159 VAL A O 1
ATOM 1262 N N . ASP A 1 160 ? 22.874 4.199 4.518 1.00 93.19 160 ASP A N 1
ATOM 1263 C CA . ASP A 1 160 ? 22.779 5.650 4.675 1.00 93.19 160 ASP A CA 1
ATOM 1264 C C . ASP A 1 160 ? 22.050 6.261 3.467 1.00 93.19 160 ASP A C 1
ATOM 1266 O O . ASP A 1 160 ? 22.643 6.529 2.418 1.00 93.19 160 ASP A O 1
ATOM 1270 N N . PHE A 1 161 ? 20.737 6.470 3.606 1.00 92.25 161 PHE A N 1
ATOM 1271 C CA . PHE A 1 161 ? 19.893 7.018 2.539 1.00 92.25 161 PHE A CA 1
ATOM 1272 C C . PHE A 1 161 ? 20.276 8.446 2.126 1.00 92.25 161 PHE A C 1
ATOM 1274 O O . PHE A 1 161 ? 19.964 8.838 1.000 1.00 92.25 161 PHE A O 1
ATOM 1281 N N . SER A 1 162 ? 20.963 9.214 2.983 1.00 90.75 162 SER A N 1
ATOM 1282 C CA . SER A 1 162 ? 21.400 10.580 2.657 1.00 90.75 162 SER A CA 1
ATOM 1283 C C . SER A 1 162 ? 22.501 10.596 1.592 1.00 90.75 162 SER A C 1
ATOM 1285 O O . SER A 1 162 ? 22.568 11.517 0.781 1.00 90.75 162 SER A O 1
ATOM 1287 N N . LYS A 1 163 ? 23.305 9.527 1.532 1.00 92.88 163 LYS A N 1
ATOM 1288 C CA . LYS A 1 163 ? 24.422 9.367 0.591 1.00 92.88 163 LYS A CA 1
ATOM 1289 C C . LYS A 1 163 ? 24.040 8.644 -0.700 1.00 92.88 163 LYS A C 1
ATOM 1291 O O . LYS A 1 163 ? 24.880 8.469 -1.581 1.00 92.88 163 LYS A O 1
ATOM 1296 N N . LEU A 1 164 ? 22.790 8.194 -0.838 1.00 92.19 164 LEU A N 1
ATOM 1297 C CA . LEU A 1 164 ? 22.357 7.482 -2.038 1.00 92.19 164 LEU A CA 1
ATOM 1298 C C . LEU A 1 164 ? 22.132 8.436 -3.212 1.00 92.19 164 LEU A C 1
ATOM 1300 O O . LEU A 1 164 ? 21.361 9.394 -3.132 1.00 92.19 164 LEU A O 1
ATOM 1304 N N . THR A 1 165 ? 22.724 8.091 -4.353 1.00 92.19 165 THR A N 1
ATOM 1305 C CA . THR A 1 165 ? 22.373 8.685 -5.648 1.00 92.19 165 THR A CA 1
ATOM 1306 C C . THR A 1 165 ? 20.970 8.252 -6.082 1.00 92.19 165 THR A C 1
ATOM 1308 O O . THR A 1 165 ? 20.429 7.253 -5.597 1.00 92.19 165 THR A O 1
ATOM 1311 N N . GLU A 1 166 ? 20.370 8.961 -7.041 1.00 87.31 166 GLU A N 1
ATOM 1312 C CA . GLU A 1 166 ? 19.084 8.562 -7.633 1.00 87.31 166 GLU A CA 1
ATOM 1313 C C . GLU A 1 166 ? 19.144 7.138 -8.216 1.00 87.31 166 GLU A C 1
ATOM 1315 O O . GLU A 1 166 ? 18.249 6.321 -7.993 1.00 87.31 166 GLU A O 1
ATOM 1320 N N . LEU A 1 167 ? 20.252 6.797 -8.885 1.00 87.38 167 LEU A N 1
ATOM 1321 C CA . LEU A 1 167 ? 20.497 5.445 -9.386 1.00 87.38 167 LEU A CA 1
ATOM 1322 C C . LEU A 1 167 ? 20.565 4.421 -8.244 1.00 87.38 167 LEU A C 1
ATOM 1324 O O . LEU A 1 167 ? 19.995 3.338 -8.365 1.00 87.38 167 LEU A O 1
ATOM 1328 N N . GLY A 1 168 ? 21.227 4.760 -7.133 1.00 90.81 168 GLY A N 1
ATOM 1329 C CA . GLY A 1 168 ? 21.278 3.924 -5.932 1.00 90.81 168 GLY A CA 1
ATOM 1330 C C . GLY A 1 168 ? 19.887 3.644 -5.359 1.00 90.81 168 GLY A C 1
ATOM 1331 O O . GLY A 1 168 ? 19.550 2.487 -5.108 1.00 90.81 168 GLY A O 1
ATOM 1332 N N . ARG A 1 169 ? 19.035 4.673 -5.248 1.00 90.56 169 ARG A N 1
ATOM 1333 C CA . ARG A 1 169 ? 17.632 4.512 -4.824 1.00 90.56 169 ARG A CA 1
ATOM 1334 C C . ARG A 1 169 ? 16.850 3.608 -5.783 1.00 90.56 169 ARG A C 1
ATOM 1336 O O . ARG A 1 169 ? 16.198 2.664 -5.334 1.00 90.56 169 ARG A O 1
ATOM 1343 N N . LYS A 1 170 ? 16.975 3.821 -7.101 1.00 88.56 170 LYS A N 1
ATOM 1344 C CA . LYS A 1 170 ? 16.328 2.971 -8.120 1.00 88.56 170 LYS A CA 1
ATOM 1345 C C . LYS A 1 170 ? 16.775 1.511 -8.018 1.00 88.56 170 LYS A C 1
ATOM 1347 O O . LYS A 1 170 ? 15.933 0.622 -8.087 1.00 88.56 170 LYS A O 1
ATOM 1352 N N . ARG A 1 171 ? 18.067 1.241 -7.786 1.00 90.00 171 ARG A N 1
ATOM 1353 C CA . ARG A 1 171 ? 18.579 -0.129 -7.580 1.00 90.00 171 ARG A CA 1
ATOM 1354 C C . ARG A 1 171 ? 17.921 -0.822 -6.398 1.00 90.00 171 ARG A C 1
ATOM 1356 O O . ARG A 1 171 ? 17.552 -1.988 -6.521 1.00 90.00 171 ARG A O 1
ATOM 1363 N N . LEU A 1 172 ? 17.775 -0.128 -5.268 1.00 92.38 172 LEU A N 1
ATOM 1364 C CA . LEU A 1 172 ? 17.130 -0.706 -4.091 1.00 92.38 172 LEU A CA 1
ATOM 1365 C C . LEU A 1 172 ? 15.657 -1.028 -4.364 1.00 92.38 172 LEU A C 1
ATOM 1367 O O . LEU A 1 172 ? 15.206 -2.114 -4.012 1.00 92.38 172 LEU A O 1
ATOM 1371 N N . LEU A 1 173 ? 14.933 -0.142 -5.055 1.00 89.69 173 LEU A N 1
ATOM 1372 C CA . LEU A 1 173 ? 13.543 -0.387 -5.451 1.00 89.69 173 LEU A CA 1
ATOM 1373 C C . LEU A 1 173 ? 13.421 -1.568 -6.424 1.00 89.69 173 LEU A C 1
ATOM 1375 O O . LEU A 1 173 ? 12.604 -2.458 -6.201 1.00 89.69 173 LEU A O 1
ATOM 1379 N N . ILE A 1 174 ? 14.283 -1.659 -7.442 1.00 89.56 174 ILE A N 1
ATOM 1380 C CA . ILE A 1 174 ? 14.306 -2.810 -8.360 1.00 89.56 174 ILE A CA 1
ATOM 1381 C C . ILE A 1 174 ? 14.627 -4.104 -7.603 1.00 89.56 174 ILE A C 1
ATOM 1383 O O . ILE A 1 174 ? 14.039 -5.146 -7.884 1.00 89.56 174 ILE A O 1
ATOM 1387 N N . ARG A 1 175 ? 15.529 -4.065 -6.617 1.00 91.56 175 ARG A N 1
ATOM 1388 C CA . ARG A 1 175 ? 15.842 -5.223 -5.769 1.00 91.56 175 ARG A CA 1
ATOM 1389 C C . ARG A 1 175 ? 14.654 -5.638 -4.899 1.00 91.56 175 ARG A C 1
ATOM 1391 O O . ARG A 1 175 ? 14.313 -6.824 -4.849 1.00 91.56 175 ARG A O 1
ATOM 1398 N N . LEU A 1 176 ? 13.976 -4.665 -4.293 1.00 91.69 176 LEU A N 1
ATOM 1399 C CA . LEU A 1 176 ? 12.753 -4.874 -3.524 1.00 91.69 176 LEU A CA 1
ATOM 1400 C C . LEU A 1 176 ? 11.652 -5.521 -4.373 1.00 91.69 176 LEU A C 1
ATOM 1402 O O . LEU A 1 176 ? 11.048 -6.507 -3.959 1.00 91.69 176 LEU A O 1
ATOM 1406 N N . VAL A 1 177 ? 11.413 -5.018 -5.579 1.00 89.69 177 VAL A N 1
ATOM 1407 C CA . VAL A 1 177 ? 10.400 -5.552 -6.503 1.00 89.69 177 VAL A CA 1
ATOM 1408 C C . VAL A 1 177 ? 10.835 -6.912 -7.064 1.00 89.69 177 VAL A C 1
ATOM 1410 O O . VAL A 1 177 ? 10.046 -7.852 -7.094 1.00 89.69 177 VAL A O 1
ATOM 1413 N N . GLY A 1 178 ? 12.116 -7.076 -7.392 1.00 89.12 178 GLY A N 1
ATOM 1414 C CA . GLY A 1 178 ? 12.650 -8.236 -8.105 1.00 89.12 178 GLY A CA 1
ATOM 1415 C C . GLY A 1 178 ? 12.381 -8.175 -9.605 1.00 89.12 178 GLY A C 1
ATOM 1416 O O . GLY A 1 178 ? 11.502 -7.449 -10.054 1.00 89.12 178 GLY A O 1
ATOM 1417 N N . LEU A 1 179 ? 13.135 -8.956 -10.385 1.00 88.12 179 LEU A N 1
ATOM 1418 C CA . LEU A 1 179 ? 13.027 -8.974 -11.850 1.00 88.12 179 LEU A CA 1
ATOM 1419 C C . LEU A 1 179 ? 12.314 -10.222 -12.389 1.00 88.12 179 LEU A C 1
ATOM 1421 O O . LEU A 1 179 ? 11.588 -10.124 -13.375 1.00 88.12 179 LEU A O 1
ATOM 1425 N N . ASP A 1 180 ? 12.428 -11.360 -11.708 1.00 83.56 180 ASP A N 1
ATOM 1426 C CA . ASP A 1 180 ? 12.031 -12.670 -12.252 1.00 83.56 180 ASP A CA 1
ATOM 1427 C C . ASP A 1 180 ? 10.533 -12.807 -12.540 1.00 83.56 180 ASP A C 1
ATOM 1429 O O . ASP A 1 180 ? 10.133 -13.541 -13.441 1.00 83.56 180 ASP A O 1
ATOM 1433 N N . PHE A 1 181 ? 9.698 -12.088 -11.787 1.00 84.88 181 PHE A N 1
ATOM 1434 C CA . PHE A 1 181 ? 8.242 -12.175 -11.903 1.00 84.88 181 PHE A CA 1
ATOM 1435 C C . PHE A 1 181 ? 7.619 -11.103 -12.813 1.00 84.88 181 PHE A C 1
ATOM 1437 O O . PHE A 1 181 ? 6.406 -11.079 -13.010 1.00 84.88 181 PHE A O 1
ATOM 1444 N N . ASN A 1 182 ? 8.440 -10.232 -13.402 1.00 87.06 182 ASN A N 1
ATOM 1445 C CA . ASN A 1 182 ? 7.954 -9.165 -14.272 1.00 87.06 182 ASN A CA 1
ATOM 1446 C C . ASN A 1 182 ? 7.488 -9.720 -15.613 1.00 87.06 182 ASN A C 1
ATOM 1448 O O . ASN A 1 182 ? 8.090 -10.655 -16.155 1.00 87.06 182 ASN A O 1
ATOM 1452 N N . SER A 1 183 ? 6.453 -9.105 -16.187 1.00 85.69 183 SER A N 1
ATOM 1453 C CA . SER A 1 183 ? 6.084 -9.353 -17.581 1.00 85.69 183 SER A CA 1
ATOM 1454 C C . SER A 1 183 ? 7.215 -8.952 -18.537 1.00 85.69 183 SER A C 1
ATOM 1456 O O . SER A 1 183 ? 8.094 -8.153 -18.206 1.00 85.69 183 SER A O 1
ATOM 1458 N N . GLU A 1 184 ? 7.224 -9.514 -19.752 1.00 85.88 184 GLU A N 1
ATOM 1459 C CA . GLU A 1 184 ? 8.235 -9.141 -20.757 1.00 85.88 184 GLU A CA 1
ATOM 1460 C C . GLU A 1 184 ? 8.150 -7.639 -21.068 1.00 85.88 184 GLU A C 1
ATOM 1462 O O . GLU A 1 184 ? 9.170 -6.959 -21.188 1.00 85.88 184 GLU A O 1
ATOM 1467 N N . ARG A 1 185 ? 6.921 -7.115 -21.154 1.00 86.81 185 ARG A N 1
ATOM 1468 C CA . ARG A 1 185 ? 6.653 -5.696 -21.389 1.00 86.81 185 ARG A CA 1
ATOM 1469 C C . ARG A 1 185 ? 7.161 -4.837 -20.234 1.00 86.81 185 ARG A C 1
ATOM 1471 O O . ARG A 1 185 ? 7.828 -3.845 -20.499 1.00 86.81 185 ARG A O 1
ATOM 1478 N N . MET A 1 186 ? 6.947 -5.253 -18.985 1.00 89.62 186 MET A N 1
ATOM 1479 C CA . MET A 1 186 ? 7.486 -4.538 -17.829 1.00 89.62 186 MET A CA 1
ATOM 1480 C C . MET A 1 186 ? 9.017 -4.500 -17.845 1.00 89.62 186 MET A C 1
ATOM 1482 O O . MET A 1 186 ? 9.597 -3.437 -17.665 1.00 89.62 186 MET A O 1
ATOM 1486 N N . LEU A 1 187 ? 9.697 -5.609 -18.157 1.00 89.44 187 LEU A N 1
ATOM 1487 C CA . LEU A 1 187 ? 11.162 -5.608 -18.276 1.00 89.44 187 LEU A CA 1
ATOM 1488 C C . LEU A 1 187 ? 11.667 -4.648 -19.368 1.00 89.44 187 LEU A C 1
ATOM 1490 O O . LEU A 1 187 ? 12.694 -3.997 -19.177 1.00 89.44 187 LEU A O 1
ATOM 1494 N N . LYS A 1 188 ? 10.948 -4.529 -20.494 1.00 89.94 188 LYS A N 1
ATOM 1495 C CA . LYS A 1 188 ? 11.247 -3.524 -21.530 1.00 89.94 188 LYS A CA 1
ATOM 1496 C C . LYS A 1 188 ? 11.054 -2.103 -21.001 1.00 89.94 188 LYS A C 1
ATOM 1498 O O . LYS A 1 188 ? 11.931 -1.274 -21.210 1.00 89.94 188 LYS A O 1
ATOM 1503 N N . SER A 1 189 ? 9.965 -1.837 -20.279 1.00 90.56 189 SER A N 1
ATOM 1504 C CA . SER A 1 189 ? 9.723 -0.534 -19.650 1.00 90.56 189 SER A CA 1
ATOM 1505 C C . SER A 1 189 ? 10.797 -0.186 -18.619 1.00 90.56 189 SER A C 1
ATOM 1507 O O . SER A 1 189 ? 11.325 0.916 -18.665 1.00 90.56 189 SER A O 1
ATOM 1509 N N . LEU A 1 190 ? 11.199 -1.130 -17.759 1.00 89.00 190 LEU A N 1
ATOM 1510 C CA . LEU A 1 190 ? 12.312 -0.951 -16.819 1.00 89.00 190 LEU A CA 1
ATOM 1511 C C . LEU A 1 190 ? 13.616 -0.608 -17.544 1.00 89.00 190 LEU A C 1
ATOM 1513 O O . LEU A 1 190 ? 14.341 0.290 -17.124 1.00 89.00 190 LEU A O 1
ATOM 1517 N N . TYR A 1 191 ? 13.911 -1.303 -18.646 1.00 88.69 191 TYR A N 1
ATOM 1518 C CA . TYR A 1 191 ? 15.082 -1.007 -19.468 1.00 88.69 191 TYR A CA 1
ATOM 1519 C C . TYR A 1 191 ? 15.004 0.374 -20.129 1.00 88.69 191 TYR A C 1
ATOM 1521 O O . TYR A 1 191 ? 16.043 0.990 -20.323 1.00 88.69 191 TYR A O 1
ATOM 1529 N N . ALA A 1 192 ? 13.809 0.878 -20.432 1.00 88.50 192 ALA A N 1
ATOM 1530 C CA . ALA A 1 192 ? 13.584 2.177 -21.063 1.00 88.50 192 ALA A CA 1
ATOM 1531 C C . ALA A 1 192 ? 13.540 3.367 -20.080 1.00 88.50 192 ALA A C 1
ATOM 1533 O O . ALA A 1 192 ? 13.415 4.513 -20.520 1.00 88.50 192 ALA A O 1
ATOM 1534 N N . ILE A 1 193 ? 13.639 3.123 -18.763 1.00 87.06 193 ILE A N 1
ATOM 1535 C CA . ILE A 1 193 ? 13.655 4.189 -17.748 1.00 87.06 193 ILE A CA 1
ATOM 1536 C C . ILE A 1 193 ? 14.838 5.124 -17.986 1.00 87.06 193 ILE A C 1
ATOM 1538 O O . ILE A 1 193 ? 15.978 4.662 -18.080 1.00 87.06 193 ILE A O 1
ATOM 1542 N N . GLY A 1 194 ? 14.559 6.426 -18.029 1.00 82.62 194 GLY A N 1
ATOM 1543 C CA . GLY A 1 194 ? 15.543 7.470 -18.322 1.00 82.62 194 GLY A CA 1
ATOM 1544 C C . GLY A 1 194 ? 15.749 7.740 -19.814 1.00 82.62 194 GLY A C 1
ATOM 1545 O O . GLY A 1 194 ? 16.449 8.692 -20.132 1.00 82.62 194 GLY A O 1
ATOM 1546 N N . ASP A 1 195 ? 15.120 6.953 -20.696 1.00 87.12 195 ASP A N 1
ATOM 1547 C CA . ASP A 1 195 ? 15.180 7.154 -22.149 1.00 87.12 195 ASP A CA 1
ATOM 1548 C C . ASP A 1 195 ? 13.807 7.601 -22.682 1.00 87.12 195 ASP A C 1
ATOM 1550 O O . ASP A 1 195 ? 13.639 8.732 -23.120 1.00 87.12 195 ASP A O 1
ATOM 1554 N N . THR A 1 196 ? 12.801 6.719 -22.615 1.00 87.81 196 THR A N 1
ATOM 1555 C CA . THR A 1 196 ? 11.444 6.975 -23.154 1.00 87.81 196 THR A CA 1
ATOM 1556 C C . THR A 1 196 ? 10.344 6.906 -22.098 1.00 87.81 196 THR A C 1
ATOM 1558 O O . THR A 1 196 ? 9.203 7.274 -22.371 1.00 87.81 196 THR A O 1
ATOM 1561 N N . VAL A 1 197 ? 10.666 6.460 -20.877 1.00 81.88 197 VAL A N 1
ATOM 1562 C CA . VAL A 1 197 ? 9.752 6.481 -19.727 1.00 81.88 197 VAL A CA 1
ATOM 1563 C C . VAL A 1 197 ? 10.450 7.035 -18.485 1.00 81.88 197 VAL A C 1
ATOM 1565 O O . VAL A 1 197 ? 11.629 6.773 -18.244 1.00 81.88 197 VAL A O 1
ATOM 1568 N N . ASN A 1 198 ? 9.710 7.784 -17.665 1.00 79.81 198 ASN A N 1
ATOM 1569 C CA . ASN A 1 198 ? 10.260 8.422 -16.461 1.00 79.81 198 ASN A CA 1
ATOM 1570 C C . ASN A 1 198 ? 10.360 7.459 -15.269 1.00 79.81 198 ASN A C 1
ATOM 1572 O O . ASN A 1 198 ? 11.270 7.562 -14.448 1.00 79.81 198 ASN A O 1
ATOM 1576 N N . THR A 1 199 ? 9.419 6.521 -15.164 1.00 80.44 199 THR A N 1
ATOM 1577 C CA . THR A 1 199 ? 9.307 5.584 -14.041 1.00 80.44 199 THR A CA 1
ATOM 1578 C C . THR A 1 199 ? 8.676 4.266 -14.495 1.00 80.44 199 THR A C 1
ATOM 1580 O O . THR A 1 199 ? 8.232 4.143 -15.639 1.00 80.44 199 THR A O 1
ATOM 1583 N N . TRP A 1 200 ? 8.651 3.270 -13.610 1.00 83.94 200 TRP A N 1
ATOM 1584 C CA . TRP A 1 200 ? 7.957 2.004 -13.842 1.00 83.94 200 TRP A CA 1
ATOM 1585 C C . TRP A 1 200 ? 6.453 2.254 -14.051 1.00 83.94 200 TRP A C 1
ATOM 1587 O O . TRP A 1 200 ? 5.833 2.944 -13.238 1.00 83.94 200 TRP A O 1
ATOM 1597 N N . PRO A 1 201 ? 5.855 1.708 -15.125 1.00 85.44 201 PRO A N 1
ATOM 1598 C CA . PRO A 1 201 ? 4.428 1.852 -15.378 1.00 85.44 201 PRO A CA 1
ATOM 1599 C C . PRO A 1 201 ? 3.588 1.261 -14.250 1.00 85.44 201 PRO A C 1
ATOM 1601 O O . PRO A 1 201 ? 3.876 0.162 -13.789 1.00 85.44 201 PRO A O 1
ATOM 1604 N N . GLN A 1 202 ? 2.521 1.964 -13.875 1.00 88.75 202 GLN A N 1
ATOM 1605 C CA . GLN A 1 202 ? 1.523 1.458 -12.939 1.00 88.75 202 GLN A CA 1
ATOM 1606 C C . GLN A 1 202 ? 0.184 1.293 -13.647 1.00 88.75 202 GLN A C 1
ATOM 1608 O O . GLN A 1 202 ? -0.331 2.279 -14.176 1.00 88.75 202 GLN A O 1
ATOM 1613 N N . LEU A 1 203 ? -0.380 0.084 -13.686 1.00 91.50 203 LEU A N 1
ATOM 1614 C CA . LEU A 1 203 ? -1.600 -0.191 -14.462 1.00 91.50 203 LEU A CA 1
ATOM 1615 C C . LEU A 1 203 ? -2.861 -0.131 -13.588 1.00 91.50 203 LEU A C 1
ATOM 1617 O O . LEU A 1 203 ? -2.893 -0.633 -12.467 1.00 91.50 203 LEU A O 1
ATOM 1621 N N . GLY A 1 204 ? -3.950 0.445 -14.109 1.00 93.81 204 GLY A N 1
ATOM 1622 C CA . GLY A 1 204 ? -5.236 0.470 -13.400 1.00 93.81 204 GLY A CA 1
ATOM 1623 C C . GLY A 1 204 ? -5.836 -0.921 -13.160 1.00 93.81 204 GLY A C 1
ATOM 1624 O O . GLY A 1 204 ? -6.464 -1.152 -12.123 1.00 93.81 204 GLY A O 1
ATOM 1625 N N . SER A 1 205 ? -5.601 -1.867 -14.076 1.00 93.50 205 SER A N 1
ATOM 1626 C CA . SER A 1 205 ? -6.021 -3.268 -13.943 1.00 93.50 205 SER A CA 1
ATOM 1627 C C . SER A 1 205 ? -5.345 -3.941 -12.750 1.00 93.50 205 SER A C 1
ATOM 1629 O O . SER A 1 205 ? -6.017 -4.508 -11.886 1.00 93.50 205 SER A O 1
ATOM 1631 N N . THR A 1 206 ? -4.022 -3.819 -12.646 1.00 93.81 206 THR A N 1
ATOM 1632 C CA . THR A 1 206 ? -3.260 -4.416 -11.550 1.00 93.81 206 THR A CA 1
ATOM 1633 C C . THR A 1 206 ? -3.489 -3.700 -10.230 1.00 93.81 206 THR A C 1
ATOM 1635 O O . THR A 1 206 ? -3.641 -4.373 -9.215 1.00 93.81 206 THR A O 1
ATOM 1638 N N . ALA A 1 207 ? -3.633 -2.370 -10.228 1.00 95.38 207 ALA A N 1
ATOM 1639 C CA . ALA A 1 207 ? -4.020 -1.616 -9.035 1.00 95.38 207 ALA A CA 1
ATOM 1640 C C . ALA A 1 207 ? -5.387 -2.072 -8.486 1.00 95.38 207 ALA A C 1
ATOM 1642 O O . ALA A 1 207 ? -5.560 -2.231 -7.275 1.00 95.38 207 ALA A O 1
ATOM 1643 N N . THR A 1 208 ? -6.338 -2.363 -9.379 1.00 95.94 208 THR A N 1
ATOM 1644 C CA . THR A 1 208 ? -7.668 -2.873 -9.018 1.00 95.94 208 THR A CA 1
ATOM 1645 C C . THR A 1 208 ? -7.594 -4.251 -8.369 1.00 95.94 208 THR A C 1
ATOM 1647 O O . THR A 1 208 ? -8.161 -4.456 -7.293 1.00 95.94 208 THR A O 1
ATOM 1650 N N . ILE A 1 209 ? -6.859 -5.179 -8.982 1.00 95.94 209 ILE A N 1
ATOM 1651 C CA . ILE A 1 209 ? -6.688 -6.540 -8.458 1.00 95.94 209 ILE A CA 1
ATOM 1652 C C . ILE A 1 209 ? -5.893 -6.517 -7.145 1.00 95.94 209 ILE A C 1
ATOM 1654 O O . ILE A 1 209 ? -6.270 -7.201 -6.194 1.00 95.94 209 ILE A O 1
ATOM 1658 N N . ALA A 1 210 ? -4.851 -5.685 -7.044 1.00 96.12 210 ALA A N 1
ATOM 1659 C CA . ALA A 1 210 ? -4.081 -5.485 -5.818 1.00 96.12 210 ALA A CA 1
ATOM 1660 C C . ALA A 1 210 ? -4.970 -5.005 -4.661 1.00 96.12 210 ALA A C 1
ATOM 1662 O O . ALA A 1 210 ? -4.839 -5.505 -3.545 1.00 96.12 210 ALA A O 1
ATOM 1663 N N . GLY A 1 211 ? -5.922 -4.103 -4.931 1.00 97.12 211 GLY A N 1
ATOM 1664 C CA . GLY A 1 211 ? -6.916 -3.669 -3.950 1.00 97.12 211 GLY A CA 1
ATOM 1665 C C . GLY A 1 211 ? -7.721 -4.831 -3.365 1.00 97.12 211 GLY A C 1
ATOM 1666 O O . GLY A 1 211 ? -7.789 -4.979 -2.145 1.00 97.12 211 GLY A O 1
ATOM 1667 N N . GLY A 1 212 ? -8.267 -5.696 -4.226 1.00 97.25 212 GLY A N 1
ATOM 1668 C CA . GLY A 1 212 ? -9.003 -6.892 -3.800 1.00 97.25 212 GLY A CA 1
ATOM 1669 C C . GLY A 1 212 ? -8.128 -7.914 -3.067 1.00 97.25 212 GLY A C 1
ATOM 1670 O O . GLY A 1 212 ? -8.548 -8.478 -2.052 1.00 97.25 212 GLY A O 1
ATOM 1671 N N . LEU A 1 213 ? -6.894 -8.114 -3.537 1.00 97.12 213 LEU A N 1
ATOM 1672 C CA . LEU A 1 213 ? -5.928 -9.032 -2.937 1.00 97.12 213 LEU A CA 1
ATOM 1673 C C . LEU A 1 213 ? -5.534 -8.595 -1.517 1.00 97.12 213 LEU A C 1
ATOM 1675 O O . LEU A 1 213 ? -5.613 -9.402 -0.590 1.00 97.12 213 LEU A O 1
ATOM 1679 N N . ILE A 1 214 ? -5.184 -7.316 -1.328 1.00 98.06 214 ILE A N 1
ATOM 1680 C CA . ILE A 1 214 ? -4.877 -6.739 -0.010 1.00 98.06 214 ILE A CA 1
ATOM 1681 C C . ILE A 1 214 ? -6.082 -6.894 0.919 1.00 98.06 214 ILE A C 1
ATOM 1683 O O . ILE A 1 214 ? -5.948 -7.461 2.000 1.00 98.06 214 ILE A O 1
ATOM 1687 N N . THR A 1 215 ? -7.270 -6.446 0.502 1.00 98.00 215 THR A N 1
ATOM 1688 C CA . THR A 1 215 ? -8.487 -6.535 1.324 1.00 98.00 215 THR A CA 1
ATOM 1689 C C . THR A 1 215 ? -8.802 -7.978 1.737 1.00 98.00 215 THR A C 1
ATOM 1691 O O . THR A 1 215 ? -9.175 -8.230 2.885 1.00 98.00 215 THR A O 1
ATOM 1694 N N . THR A 1 216 ? -8.593 -8.943 0.839 1.00 97.69 216 THR A N 1
ATOM 1695 C CA . THR A 1 216 ? -8.779 -10.371 1.132 1.00 97.69 216 THR A CA 1
ATOM 1696 C C . THR A 1 216 ? -7.773 -10.872 2.166 1.00 97.69 216 THR A C 1
ATOM 1698 O O . THR A 1 216 ? -8.162 -11.564 3.107 1.00 97.69 216 THR A O 1
ATOM 1701 N N . ALA A 1 217 ? -6.498 -10.504 2.032 1.00 97.88 217 ALA A N 1
ATOM 1702 C CA . ALA A 1 217 ? -5.459 -10.874 2.987 1.00 97.88 217 ALA A CA 1
ATOM 1703 C C . ALA A 1 217 ? -5.704 -10.262 4.377 1.00 97.88 217 ALA A C 1
ATOM 1705 O O . ALA A 1 217 ? -5.614 -10.978 5.373 1.00 97.88 217 ALA A O 1
ATOM 1706 N N . ILE A 1 218 ? -6.111 -8.987 4.446 1.00 97.81 218 ILE A N 1
ATOM 1707 C CA . ILE A 1 218 ? -6.531 -8.334 5.697 1.00 97.81 218 ILE A CA 1
ATOM 1708 C C . ILE A 1 218 ? -7.657 -9.138 6.353 1.00 97.81 218 ILE A C 1
ATOM 1710 O O . ILE A 1 218 ? -7.547 -9.509 7.519 1.00 97.81 218 ILE A O 1
ATOM 1714 N N . LYS A 1 219 ? -8.720 -9.469 5.604 1.00 97.56 219 LYS A N 1
ATOM 1715 C CA . LYS A 1 219 ? -9.835 -10.275 6.122 1.00 97.56 219 LYS A CA 1
ATOM 1716 C C . LYS A 1 219 ? -9.339 -11.597 6.713 1.00 97.56 219 LYS A C 1
ATOM 1718 O O . LYS A 1 219 ? -9.697 -11.895 7.847 1.00 97.56 219 LYS A O 1
ATOM 1723 N N . LYS A 1 220 ? -8.516 -12.352 5.972 1.00 96.94 220 LYS A N 1
ATOM 1724 C CA . LYS A 1 220 ? -7.964 -13.651 6.404 1.00 96.94 220 LYS A CA 1
ATOM 1725 C C . LYS A 1 220 ? -7.174 -13.536 7.710 1.00 96.94 220 LYS A C 1
ATOM 1727 O O . LYS A 1 220 ? -7.438 -14.294 8.639 1.00 96.94 220 LYS A O 1
ATOM 1732 N N . ILE A 1 221 ? -6.284 -12.543 7.814 1.00 95.38 221 ILE A N 1
ATOM 1733 C CA . ILE A 1 221 ? -5.524 -12.261 9.045 1.00 95.38 221 ILE A CA 1
ATOM 1734 C C . ILE A 1 221 ? -6.481 -12.016 10.216 1.00 95.38 221 ILE A C 1
ATOM 1736 O O . ILE A 1 221 ? -6.331 -12.607 11.283 1.00 95.38 221 ILE A O 1
ATOM 1740 N N . LEU A 1 222 ? -7.500 -11.180 10.012 1.00 94.94 222 LEU A N 1
ATOM 1741 C CA . LEU A 1 222 ? -8.414 -10.785 11.080 1.00 94.94 222 LEU A CA 1
ATOM 1742 C C . LEU A 1 222 ? -9.340 -11.912 11.525 1.00 94.94 222 LEU A C 1
ATOM 1744 O O . LEU A 1 222 ? -9.669 -11.972 12.704 1.00 94.94 222 LEU A O 1
ATOM 1748 N N . ILE A 1 223 ? -9.780 -12.801 10.638 1.00 94.69 223 ILE A N 1
ATOM 1749 C CA . ILE A 1 223 ? -10.642 -13.933 11.022 1.00 94.69 223 ILE A CA 1
ATOM 1750 C C . ILE A 1 223 ? -9.854 -15.141 11.548 1.00 94.69 223 ILE A C 1
ATOM 1752 O O . ILE A 1 223 ? -10.467 -16.126 11.938 1.00 94.69 223 ILE A O 1
ATOM 1756 N N . GLY A 1 224 ? -8.523 -15.042 11.638 1.00 91.69 224 GLY A N 1
ATOM 1757 C CA . GLY A 1 224 ? -7.671 -16.084 12.215 1.00 91.69 224 GLY A CA 1
ATOM 1758 C C . GLY A 1 224 ? -7.308 -17.207 11.245 1.00 91.69 224 GLY A C 1
ATOM 1759 O O . GLY A 1 224 ? -6.824 -18.247 11.680 1.00 91.69 224 GLY A O 1
ATOM 1760 N N . GLU A 1 225 ? -7.508 -17.013 9.938 1.00 93.62 225 GLU A N 1
ATOM 1761 C CA . GLU A 1 225 ? -7.013 -17.964 8.947 1.00 93.62 225 GLU A CA 1
ATOM 1762 C C . GLU A 1 225 ? -5.479 -17.946 8.897 1.00 93.62 225 GLU A C 1
ATOM 1764 O O . GLU A 1 225 ? -4.830 -16.903 9.046 1.00 93.62 225 GLU A O 1
ATOM 1769 N N . ALA A 1 226 ? -4.887 -19.114 8.648 1.00 87.94 226 ALA A N 1
ATOM 1770 C CA . ALA A 1 226 ? -3.444 -19.251 8.543 1.00 87.94 226 ALA A CA 1
ATOM 1771 C C . ALA A 1 226 ? -2.913 -18.478 7.324 1.00 87.94 226 ALA A C 1
ATOM 1773 O O . ALA A 1 226 ? -3.061 -18.903 6.179 1.00 87.94 226 ALA A O 1
ATOM 1774 N N . LEU A 1 227 ? -2.256 -17.344 7.580 1.00 92.62 227 LEU A N 1
ATOM 1775 C CA . LEU A 1 227 ? -1.577 -16.547 6.562 1.00 92.62 227 LEU A CA 1
ATOM 1776 C C . LEU A 1 227 ? -0.196 -16.126 7.070 1.00 92.62 227 LEU A C 1
ATOM 1778 O O . LEU A 1 227 ? -0.078 -15.298 7.977 1.00 92.62 227 LEU A O 1
ATOM 1782 N N . LYS A 1 228 ? 0.848 -16.743 6.513 1.00 92.69 228 LYS A N 1
ATOM 1783 C CA . LYS A 1 228 ? 2.239 -16.563 6.951 1.00 92.69 228 LYS A CA 1
ATOM 1784 C C . LYS A 1 228 ? 2.867 -15.328 6.310 1.00 92.69 228 LYS A C 1
ATOM 1786 O O . LYS A 1 228 ? 2.445 -14.905 5.230 1.00 92.69 228 LYS A O 1
ATOM 1791 N N . SER A 1 229 ? 3.909 -14.798 6.948 1.00 94.12 229 SER A N 1
ATOM 1792 C CA . SER A 1 229 ? 4.793 -13.829 6.300 1.00 94.12 229 SER A CA 1
ATOM 1793 C C . SER A 1 229 ? 5.372 -14.412 5.013 1.00 94.12 229 SER A C 1
ATOM 1795 O O . SER A 1 229 ? 5.748 -15.584 4.977 1.00 94.12 229 SER A O 1
ATOM 1797 N N . GLY A 1 230 ? 5.455 -13.602 3.964 1.00 93.88 230 GLY A N 1
ATOM 1798 C CA . GLY A 1 230 ? 5.972 -14.040 2.674 1.00 93.88 230 GLY A CA 1
ATOM 1799 C C . GLY A 1 230 ? 5.450 -13.219 1.506 1.00 93.88 230 GLY A C 1
ATOM 1800 O O . GLY A 1 230 ? 4.595 -12.347 1.665 1.00 93.88 230 GLY A O 1
ATOM 1801 N N . ARG A 1 231 ? 5.986 -13.529 0.323 1.00 94.50 231 ARG A N 1
ATOM 1802 C CA . ARG A 1 231 ? 5.556 -12.948 -0.947 1.00 94.50 231 ARG A CA 1
ATOM 1803 C C . ARG A 1 231 ? 4.616 -13.901 -1.672 1.00 94.50 231 ARG A C 1
ATOM 1805 O O . ARG A 1 231 ? 5.021 -14.984 -2.088 1.00 94.50 231 ARG A O 1
ATOM 1812 N N . TYR A 1 232 ? 3.401 -13.439 -1.900 1.00 95.00 232 TYR A N 1
ATOM 1813 C CA . TYR A 1 232 ? 2.363 -14.096 -2.683 1.00 95.00 232 TYR A CA 1
ATOM 1814 C C . TYR A 1 232 ? 2.296 -13.454 -4.069 1.00 95.00 232 TYR A C 1
ATOM 1816 O O . TYR A 1 232 ? 2.679 -12.296 -4.237 1.00 95.00 232 TYR A O 1
ATOM 1824 N N . LYS A 1 233 ? 1.856 -14.200 -5.083 1.00 93.44 233 LYS A N 1
ATOM 1825 C CA . LYS A 1 233 ? 1.927 -13.783 -6.489 1.00 93.44 233 LYS A CA 1
ATOM 1826 C C . LYS A 1 233 ? 0.631 -14.112 -7.223 1.00 93.44 233 LYS A C 1
ATOM 1828 O O . LYS A 1 233 ? 0.090 -15.197 -7.034 1.00 93.44 233 LYS A O 1
ATOM 1833 N N . ILE A 1 234 ? 0.191 -13.204 -8.089 1.00 92.62 234 ILE A N 1
ATOM 1834 C CA . ILE A 1 234 ? -0.835 -13.445 -9.107 1.00 92.62 234 ILE A CA 1
ATOM 1835 C C . ILE A 1 234 ? -0.166 -13.286 -10.472 1.00 92.62 234 ILE A C 1
ATOM 1837 O O . ILE A 1 234 ? 0.303 -12.197 -10.813 1.00 92.62 234 ILE A O 1
ATOM 1841 N N . ASP A 1 235 ? -0.092 -14.390 -11.219 1.00 89.38 235 ASP A N 1
ATOM 1842 C CA . ASP A 1 235 ? 0.517 -14.463 -12.551 1.00 89.38 235 ASP A CA 1
ATOM 1843 C C . ASP A 1 235 ? -0.567 -14.414 -13.635 1.00 89.38 235 ASP A C 1
ATOM 1845 O O . ASP A 1 235 ? -0.953 -15.441 -14.189 1.00 89.38 235 ASP A O 1
ATOM 1849 N N . LEU A 1 236 ? -1.102 -13.220 -13.906 1.00 87.56 236 LEU A N 1
ATOM 1850 C CA . LEU A 1 236 ? -2.084 -13.029 -14.982 1.00 87.56 236 LEU A CA 1
ATOM 1851 C C . LEU A 1 236 ? -1.459 -13.277 -16.354 1.00 87.56 236 LEU A C 1
ATOM 1853 O O . LEU A 1 236 ? -2.101 -13.811 -17.252 1.00 87.56 236 LEU A O 1
ATOM 1857 N N . ASP A 1 237 ? -0.187 -12.915 -16.488 1.00 81.19 237 ASP A N 1
ATOM 1858 C CA . ASP A 1 237 ? 0.627 -13.075 -17.686 1.00 81.19 237 ASP A CA 1
ATOM 1859 C C . ASP A 1 237 ? 0.787 -14.570 -18.040 1.00 81.19 237 ASP A C 1
ATOM 1861 O O . ASP A 1 237 ? 0.791 -14.931 -19.215 1.00 81.19 237 ASP A O 1
ATOM 1865 N N . GLY A 1 238 ? 0.893 -15.446 -17.033 1.00 80.44 238 GLY A N 1
ATOM 1866 C CA . GLY A 1 238 ? 0.849 -16.903 -17.186 1.00 80.44 238 GLY A CA 1
ATOM 1867 C C . GLY A 1 238 ? -0.564 -17.481 -17.333 1.00 80.44 238 GLY A C 1
ATOM 1868 O O . GLY A 1 238 ? -0.743 -18.438 -18.078 1.00 80.44 238 GLY A O 1
ATOM 1869 N N . LEU A 1 239 ? -1.563 -16.901 -16.660 1.00 84.62 239 LEU A N 1
ATOM 1870 C CA . LEU A 1 239 ? -2.956 -17.364 -16.704 1.00 84.62 239 LEU A CA 1
ATOM 1871 C C . LEU A 1 239 ? -3.620 -17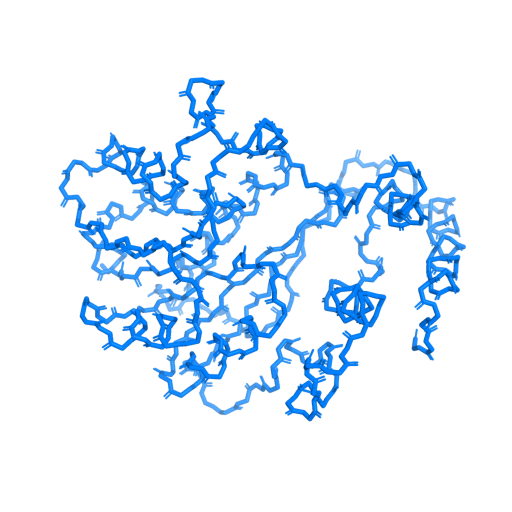.133 -18.070 1.00 84.62 239 LEU A C 1
ATOM 1873 O O . LEU A 1 239 ? -4.401 -17.963 -18.522 1.00 84.62 239 LEU A O 1
ATOM 1877 N N . LEU A 1 240 ? -3.338 -15.994 -18.706 1.00 82.75 240 LEU A N 1
ATOM 1878 C CA . LEU A 1 240 ? -4.046 -15.526 -19.902 1.00 82.75 240 LEU A CA 1
ATOM 1879 C C . LEU A 1 240 ? -3.284 -15.768 -21.215 1.00 82.75 240 LEU A C 1
ATOM 1881 O O . LEU A 1 240 ? -3.790 -15.410 -22.277 1.00 82.75 240 LEU A O 1
ATOM 1885 N N . MET A 1 241 ? -2.070 -16.332 -21.185 1.00 71.69 241 MET A N 1
ATOM 1886 C CA . MET A 1 241 ? -1.246 -16.511 -22.391 1.00 71.69 241 MET A CA 1
ATOM 1887 C C . MET A 1 241 ? -0.891 -17.975 -22.666 1.00 71.69 241 MET A C 1
ATOM 1889 O O . MET A 1 241 ? -0.495 -18.714 -21.771 1.00 71.69 241 MET A O 1
ATOM 1893 N N . SER A 1 242 ? -0.955 -18.362 -23.944 1.00 58.06 242 SER A N 1
ATOM 1894 C CA . SER A 1 242 ? -0.835 -19.749 -24.415 1.00 58.06 242 SER A CA 1
ATOM 1895 C C . SER A 1 242 ? 0.587 -20.228 -24.749 1.00 58.06 242 SER A C 1
ATOM 1897 O O . SER A 1 242 ? 0.788 -21.433 -24.859 1.00 58.06 242 SER A O 1
ATOM 1899 N N . ASP A 1 243 ? 1.589 -19.345 -24.893 1.00 60.75 243 ASP A N 1
ATOM 1900 C CA . ASP A 1 243 ? 2.886 -19.732 -25.483 1.00 60.75 243 ASP A CA 1
ATOM 1901 C C . ASP A 1 243 ? 4.108 -19.358 -24.611 1.00 60.75 243 ASP A C 1
ATOM 1903 O O . ASP A 1 243 ? 4.565 -18.210 -24.544 1.00 60.75 243 ASP A O 1
ATOM 1907 N N . SER A 1 244 ? 4.636 -20.344 -23.875 1.00 65.06 244 SER A N 1
ATOM 1908 C CA . SER A 1 244 ? 5.465 -20.115 -22.679 1.00 65.06 244 SER A CA 1
ATOM 1909 C C . SER A 1 244 ? 6.987 -20.200 -22.896 1.00 65.06 244 SER A C 1
ATOM 1911 O O . SER A 1 244 ? 7.750 -19.552 -22.172 1.00 65.06 244 SER A O 1
ATOM 1913 N N . VAL A 1 245 ? 7.480 -20.945 -23.894 1.00 66.88 245 VAL A N 1
ATOM 1914 C CA . VAL A 1 245 ? 8.918 -21.292 -23.986 1.00 66.88 245 VAL A CA 1
ATOM 1915 C C . VAL A 1 245 ? 9.765 -20.177 -24.612 1.00 66.88 245 VAL A C 1
ATOM 1917 O O . VAL A 1 245 ? 10.783 -19.770 -24.041 1.00 66.88 245 VAL A O 1
ATOM 1920 N N . LYS A 1 246 ? 9.352 -19.619 -25.760 1.00 69.25 246 LYS A N 1
ATOM 1921 C CA . LYS A 1 246 ? 10.076 -18.508 -26.418 1.00 69.25 246 LYS A CA 1
ATOM 1922 C C . LYS A 1 246 ? 10.091 -17.244 -25.542 1.00 69.25 246 LYS A C 1
ATOM 1924 O O . LYS A 1 246 ? 11.112 -16.555 -25.471 1.00 69.25 246 LYS A O 1
ATOM 1929 N N . LYS A 1 247 ? 8.999 -16.986 -24.811 1.00 71.88 247 LYS A N 1
ATOM 1930 C CA . LYS A 1 247 ? 8.852 -15.853 -23.876 1.00 71.88 247 LYS A CA 1
ATOM 1931 C C . LYS A 1 247 ? 9.837 -15.956 -22.701 1.00 71.88 247 LYS A C 1
ATOM 1933 O O . LYS A 1 247 ? 10.471 -14.962 -22.350 1.00 71.88 247 LYS A O 1
ATOM 1938 N N . ARG A 1 248 ? 10.074 -17.159 -22.153 1.00 74.94 248 ARG A N 1
ATOM 1939 C CA . ARG A 1 248 ? 11.068 -17.389 -21.078 1.00 74.94 248 ARG A CA 1
ATOM 1940 C C . ARG A 1 248 ? 12.496 -17.023 -21.501 1.00 74.94 248 ARG A C 1
ATOM 1942 O O . ARG A 1 248 ? 13.179 -16.310 -20.764 1.00 74.94 248 ARG A O 1
ATOM 1949 N N . LYS A 1 249 ? 12.936 -17.436 -22.700 1.00 79.94 249 LYS A N 1
ATOM 1950 C CA . LYS A 1 249 ? 14.272 -17.075 -23.226 1.00 79.94 249 LYS A CA 1
ATOM 1951 C C . LYS A 1 249 ? 14.429 -15.555 -23.381 1.00 79.94 249 LYS A C 1
ATOM 1953 O O . LYS A 1 249 ? 15.434 -14.998 -22.937 1.00 79.94 249 LYS A O 1
ATOM 1958 N N . ARG A 1 250 ? 13.418 -14.871 -23.935 1.00 82.75 250 ARG A N 1
ATOM 1959 C CA . ARG A 1 250 ? 13.405 -13.401 -24.083 1.00 82.75 250 ARG A CA 1
ATOM 1960 C C . ARG A 1 250 ? 13.441 -12.680 -22.733 1.00 82.75 250 ARG A C 1
ATOM 1962 O O . ARG A 1 250 ? 14.242 -11.762 -22.565 1.00 82.75 250 ARG A O 1
ATOM 1969 N N . LYS A 1 251 ? 12.640 -13.126 -21.754 1.00 84.38 251 LYS A N 1
ATOM 1970 C CA . LYS A 1 251 ? 12.665 -12.585 -20.383 1.00 84.38 251 LYS A CA 1
ATOM 1971 C C . LYS A 1 251 ? 14.058 -12.701 -19.766 1.00 84.38 251 LYS A C 1
ATOM 1973 O O . LYS A 1 251 ? 14.576 -11.701 -19.286 1.00 84.38 251 LYS A O 1
ATOM 1978 N N . SER A 1 252 ? 14.707 -13.865 -19.847 1.00 85.56 252 SER A N 1
ATOM 1979 C CA . SER A 1 252 ? 16.063 -14.052 -19.305 1.00 85.56 252 SER A CA 1
ATOM 1980 C C . SER A 1 252 ? 17.081 -13.069 -19.907 1.00 85.56 252 SER A C 1
ATOM 1982 O O . SER A 1 252 ? 17.858 -12.448 -19.181 1.00 85.56 252 SER A O 1
ATOM 1984 N N . GLN A 1 253 ? 17.041 -12.854 -21.226 1.00 87.94 253 GLN A N 1
ATOM 1985 C CA . GLN A 1 253 ? 17.908 -11.874 -21.892 1.00 87.94 253 GLN A CA 1
ATOM 1986 C C . GLN A 1 253 ? 17.611 -10.433 -21.452 1.00 87.94 253 GLN A C 1
ATOM 1988 O O . GLN A 1 253 ? 18.541 -9.664 -21.203 1.00 87.94 253 GLN A O 1
ATOM 1993 N N . LEU A 1 254 ? 16.335 -10.059 -21.325 1.00 89.00 254 LEU A N 1
ATOM 1994 C CA . LEU A 1 254 ? 15.937 -8.733 -20.846 1.00 89.00 254 LEU A CA 1
ATOM 1995 C C . LEU A 1 254 ? 16.363 -8.496 -19.396 1.00 89.00 254 LEU A C 1
ATOM 1997 O O . LEU A 1 254 ? 16.897 -7.433 -19.100 1.00 89.00 254 LEU A O 1
ATOM 2001 N N . ILE A 1 255 ? 16.217 -9.489 -18.514 1.00 88.94 255 ILE A N 1
ATOM 2002 C CA . ILE A 1 255 ? 16.687 -9.412 -17.123 1.00 88.94 255 ILE A CA 1
ATOM 2003 C C . ILE A 1 255 ? 18.185 -9.094 -17.089 1.00 88.94 255 ILE A C 1
ATOM 2005 O O . ILE A 1 255 ? 18.593 -8.176 -16.380 1.00 88.94 255 ILE A O 1
ATOM 2009 N N . LYS A 1 256 ? 19.005 -9.775 -17.905 1.00 90.19 256 LYS A N 1
ATOM 2010 C CA . LYS A 1 256 ? 20.448 -9.481 -18.014 1.00 90.19 256 LYS A CA 1
ATOM 2011 C C . LYS A 1 256 ? 20.713 -8.038 -18.461 1.00 90.19 256 LYS A C 1
ATOM 2013 O O . LYS A 1 256 ? 21.579 -7.373 -17.894 1.00 90.19 256 LYS A O 1
ATOM 2018 N N . LYS A 1 257 ? 19.955 -7.527 -19.440 1.00 90.81 257 LYS A N 1
ATOM 2019 C CA . LYS A 1 257 ? 20.072 -6.132 -19.910 1.00 90.81 257 LYS A CA 1
ATOM 2020 C C . LYS A 1 257 ? 19.692 -5.120 -18.828 1.00 90.81 257 LYS A C 1
ATOM 2022 O O . LYS A 1 257 ? 20.417 -4.145 -18.642 1.00 90.81 257 LYS A O 1
ATOM 2027 N N . VAL A 1 258 ? 18.603 -5.365 -18.096 1.00 88.12 258 VAL A N 1
ATOM 2028 C CA . VAL A 1 258 ? 18.162 -4.516 -16.977 1.00 88.12 258 VAL A CA 1
ATOM 2029 C C . VAL A 1 258 ? 19.219 -4.511 -15.870 1.00 88.12 258 VAL A C 1
ATOM 2031 O O . VAL A 1 258 ? 19.661 -3.435 -15.473 1.00 88.12 258 VAL A O 1
ATOM 2034 N N . LYS A 1 259 ? 19.714 -5.685 -15.444 1.00 89.94 259 LYS A N 1
ATOM 2035 C CA . LYS A 1 259 ? 20.797 -5.784 -14.448 1.00 89.94 259 LYS A CA 1
ATOM 2036 C C . LYS A 1 259 ? 22.034 -4.987 -14.874 1.00 89.94 259 LYS A C 1
ATOM 2038 O O . LYS A 1 259 ? 22.556 -4.208 -14.081 1.00 89.94 259 LYS A O 1
ATOM 2043 N N . LYS A 1 260 ? 22.453 -5.100 -16.141 1.00 90.75 260 LYS A N 1
ATOM 2044 C CA . LYS A 1 260 ? 23.581 -4.329 -16.688 1.00 90.75 260 LYS A CA 1
ATOM 2045 C C . LYS A 1 260 ? 23.321 -2.817 -16.658 1.00 90.75 260 LYS A C 1
ATOM 2047 O O . LYS A 1 260 ? 24.175 -2.082 -16.168 1.00 90.75 260 LYS A O 1
ATOM 2052 N N . LYS A 1 261 ? 22.153 -2.347 -17.128 1.00 88.44 261 LYS A N 1
ATOM 2053 C CA . LYS A 1 261 ? 21.794 -0.909 -17.151 1.00 88.44 261 LYS A CA 1
ATOM 2054 C C . LYS A 1 261 ? 21.852 -0.301 -15.752 1.00 88.44 261 LYS A C 1
ATOM 2056 O O . LYS A 1 261 ? 22.455 0.748 -15.545 1.00 88.44 261 LYS A O 1
ATOM 2061 N N . PHE A 1 262 ? 21.282 -1.000 -14.776 1.00 86.69 262 PHE A N 1
ATOM 2062 C CA . PHE A 1 262 ? 21.256 -0.541 -13.395 1.00 86.69 262 PHE A CA 1
ATOM 2063 C C . PHE A 1 262 ? 22.510 -0.926 -12.599 1.00 86.69 262 PHE A C 1
ATOM 2065 O O . PHE A 1 262 ? 22.506 -0.705 -11.399 1.00 86.69 262 PHE A O 1
ATOM 2072 N N . LYS A 1 263 ? 23.579 -1.453 -13.221 1.00 88.38 263 LYS A N 1
ATOM 2073 C CA . LYS A 1 263 ? 24.805 -1.990 -12.582 1.00 88.38 263 LYS A CA 1
ATOM 2074 C C . LYS A 1 263 ? 24.507 -2.814 -11.314 1.00 88.38 263 LYS A C 1
ATOM 2076 O O . LYS A 1 263 ? 24.928 -2.470 -10.211 1.00 88.38 263 LYS A O 1
ATOM 2081 N N . MET A 1 264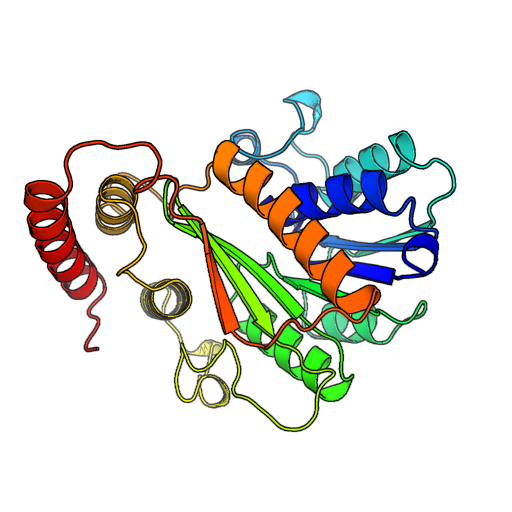 ? 23.699 -3.856 -11.488 1.00 84.56 264 MET A N 1
ATOM 2082 C CA . MET A 1 264 ? 23.307 -4.807 -10.448 1.00 84.56 264 MET A CA 1
ATOM 2083 C C . MET A 1 264 ? 24.198 -6.053 -10.530 1.00 84.56 264 MET A C 1
ATOM 2085 O O . MET A 1 264 ? 24.389 -6.597 -11.615 1.00 84.56 264 MET A O 1
ATOM 2089 N N . ASP A 1 265 ? 24.727 -6.473 -9.386 1.00 72.12 265 ASP A N 1
ATOM 2090 C CA . ASP A 1 265 ? 25.782 -7.481 -9.194 1.00 72.12 265 ASP A CA 1
ATOM 2091 C C . ASP A 1 265 ? 25.297 -8.794 -8.549 1.00 72.12 265 ASP A C 1
ATOM 2093 O O . ASP A 1 265 ? 26.080 -9.715 -8.337 1.00 72.12 265 ASP A O 1
ATOM 2097 N N . TRP A 1 266 ? 23.998 -8.896 -8.279 1.00 67.88 266 TRP A N 1
ATOM 2098 C CA . TRP A 1 266 ? 23.310 -10.072 -7.740 1.00 67.88 266 TRP A CA 1
ATOM 2099 C C . TRP A 1 266 ? 22.355 -10.670 -8.775 1.00 67.88 266 TRP A C 1
ATOM 2101 O O . TRP A 1 266 ? 21.884 -9.932 -9.674 1.00 67.88 266 TRP A O 1
#